Protein AF-0000000067283259 (afdb_homodimer)

Secondary structure (DSSP, 8-state):
---EEEE-HHHHHHTHHHHHHHHHHS--EEEE--TTS--EEEEEHHHHHHHHHHHHHHHSHHHHHHHHHHHHHHHHS------HHHHHHHH----------/---EEEE-HHHHHHTHHHHHHHHHHS--EEEE--TTS--EEEEEHHHHHHHHHHHHHHHSHHHHHHHHHHHHHHHHS------HHHHHHHHT---------

Sequence (202 aa):
MLSYKITSPTDARNDFFKLLDLVVENHQVYIINRRGGENVALIAESDLVSLVETVYLLRSPANAHRLLDAIEESKSGKIQPQTIAELQQELGIEQEEEKESMLSYKITSPTDARNDFFKLLDLVVENHQVYIINRRGGENVALIAESDLVSLVETVYLLRSPANAHRLLDAIEESKSGKIQPQTIAELQQELGIEQEEEKES

Foldseek 3Di:
DQAEAEDEPVVCVVCVVVVLCCCAVVVYKYWHDDPPDDIDIDGPPVVVVVVVVVCVQCVPVVRVVVVVVVVVVCVVPPNPVPDPVVVVVPCPVPPVDDDDD/DQAEAEDEPVVCVVCVVVVLCCCAVVVYKYWHDDPPDDIDIDGDPVVVVVVVVVCVQCVPVVRVVVVVVVVVVCVVPVNDVCPPVNVVVVVCPDPPPPPPD

Nearest PDB structures (foldseek):
  7bwf-assembly1_D  TM=8.668E-01  e=3.837E-05  Staphylococcus aureus
  6l8f-assembly1_A  TM=8.765E-01  e=5.388E-05  Staphylococcus aureus subsp. aureus NCTC 8325
  6l8e-assembly1_B  TM=9.379E-01  e=2.412E-03  Staphylococcus aureus subsp. aureus NCTC 8325
  2a6q-assembly3_D  TM=8.765E-01  e=1.074E-02  Escherichia coli
  3g5o-assembly1_D  TM=6.632E-01  e=1.718E-03  Mycobacterium tuberculosis H37Rv

Structure (mmCIF, N/CA/C/O backbone):
data_AF-0000000067283259-model_v1
#
loop_
_entity.id
_entity.type
_entity.pdbx_description
1 polymer Antitoxin
#
loop_
_atom_site.group_PDB
_atom_site.id
_atom_site.type_symbol
_atom_site.label_atom_id
_atom_site.label_alt_id
_atom_site.label_comp_id
_atom_site.label_asym_id
_atom_site.label_entity_id
_atom_site.label_seq_id
_atom_site.pdbx_PDB_ins_code
_atom_site.Cartn_x
_atom_site.Cartn_y
_atom_site.Cartn_z
_atom_site.occupancy
_atom_site.B_iso_or_equiv
_atom_site.auth_seq_id
_atom_site.auth_comp_id
_atom_site.auth_asym_id
_atom_site.auth_atom_id
_atom_site.pdbx_PDB_model_num
ATOM 1 N N . MET A 1 1 ? 0.245 1.439 14.547 1 52.94 1 MET A N 1
ATOM 2 C CA . MET A 1 1 ? 1.274 0.95 13.633 1 52.94 1 MET A CA 1
ATOM 3 C C . MET A 1 1 ? 0.732 -0.17 12.758 1 52.94 1 MET A C 1
ATOM 5 O O . MET A 1 1 ? -0.094 -0.97 13.195 1 52.94 1 MET A O 1
ATOM 9 N N . LEU A 1 2 ? 0.939 -0.12 11.422 1 65.19 2 LEU A N 1
ATOM 10 C CA . LEU A 1 2 ? 0.409 -1.142 10.523 1 65.19 2 LEU A CA 1
ATOM 11 C C . LEU A 1 2 ? 1.037 -2.5 10.812 1 65.19 2 LEU A C 1
ATOM 13 O O . LEU A 1 2 ? 2.264 -2.629 10.844 1 65.19 2 LEU A O 1
ATOM 17 N N . SER A 1 3 ? 0.193 -3.391 11.438 1 85.69 3 SER A N 1
ATOM 18 C CA . SER A 1 3 ? 0.684 -4.754 11.609 1 85.69 3 SER A CA 1
ATOM 19 C C . SER A 1 3 ? 0.875 -5.449 10.266 1 85.69 3 SER A C 1
ATOM 21 O O . SER A 1 3 ? 0.063 -5.285 9.352 1 85.69 3 SER A O 1
ATOM 23 N N . TYR A 1 4 ? 2.213 -6 10.133 1 94 4 TYR A N 1
ATOM 24 C CA . TYR A 1 4 ? 2.451 -6.742 8.898 1 94 4 TYR A CA 1
ATOM 25 C C . TYR A 1 4 ? 3.045 -8.117 9.195 1 94 4 TYR A C 1
ATOM 27 O O . TYR A 1 4 ? 3.555 -8.352 10.297 1 94 4 TYR A O 1
ATOM 35 N N . LYS A 1 5 ? 2.838 -9.086 8.234 1 96 5 LYS A N 1
ATOM 36 C CA . LYS A 1 5 ? 3.482 -10.391 8.234 1 96 5 LYS A CA 1
ATOM 37 C C . LYS A 1 5 ? 4.457 -10.523 7.066 1 96 5 LYS A C 1
ATOM 39 O O . LYS A 1 5 ? 4.328 -9.82 6.062 1 96 5 LYS A O 1
ATOM 44 N N . ILE A 1 6 ? 5.43 -11.484 7.277 1 97.12 6 ILE A N 1
ATOM 45 C CA . ILE A 1 6 ? 6.445 -11.664 6.246 1 97.12 6 ILE A CA 1
ATOM 46 C C . ILE A 1 6 ? 6.277 -13.031 5.59 1 97.12 6 ILE A C 1
ATOM 48 O O . ILE A 1 6 ? 6.004 -14.023 6.27 1 97.12 6 ILE A O 1
ATOM 52 N N . THR A 1 7 ? 6.363 -13.078 4.301 1 98.12 7 THR A N 1
ATOM 53 C CA . THR A 1 7 ? 6.348 -14.32 3.537 1 98.12 7 THR A CA 1
ATOM 54 C C . THR A 1 7 ? 7.395 -14.289 2.428 1 98.12 7 THR A C 1
ATOM 56 O O . THR A 1 7 ? 7.945 -13.227 2.121 1 98.12 7 THR A O 1
ATOM 59 N N . SER A 1 8 ? 7.766 -15.461 1.918 1 98.12 8 SER A N 1
ATOM 60 C CA . SER A 1 8 ? 8.672 -15.539 0.776 1 98.12 8 SER A CA 1
ATOM 61 C C . SER A 1 8 ? 7.906 -15.484 -0.542 1 98.12 8 SER A C 1
ATOM 63 O O . SER A 1 8 ? 6.707 -15.766 -0.582 1 98.12 8 SER A O 1
ATOM 65 N N . PRO A 1 9 ? 8.594 -15.086 -1.564 1 98.06 9 PRO A N 1
ATOM 66 C CA . PRO A 1 9 ? 7.922 -15.078 -2.867 1 98.06 9 PRO A CA 1
ATOM 67 C C . PRO A 1 9 ? 7.32 -16.438 -3.23 1 98.06 9 PRO A C 1
ATOM 69 O O . PRO A 1 9 ? 6.18 -16.516 -3.693 1 98.06 9 PRO A O 1
ATOM 72 N N . THR A 1 10 ? 8.047 -17.469 -2.977 1 98 10 THR A N 1
ATOM 73 C CA . THR A 1 10 ? 7.582 -18.812 -3.311 1 98 10 THR A CA 1
ATOM 74 C C . THR A 1 10 ? 6.344 -19.172 -2.496 1 98 10 THR A C 1
ATOM 76 O O . THR A 1 10 ? 5.352 -19.656 -3.047 1 98 10 THR A O 1
ATOM 79 N N . ASP A 1 11 ? 6.391 -18.969 -1.187 1 98.19 11 ASP A N 1
ATOM 80 C CA . ASP A 1 11 ? 5.25 -19.266 -0.328 1 98.19 11 ASP A CA 1
ATOM 81 C C . ASP A 1 11 ? 4.043 -18.406 -0.692 1 98.19 11 ASP A C 1
ATOM 83 O O . ASP A 1 11 ? 2.906 -18.891 -0.686 1 98.19 11 ASP A O 1
ATOM 87 N N . ALA A 1 12 ? 4.285 -17.156 -1 1 98.56 12 ALA A N 1
ATOM 88 C CA . ALA A 1 12 ? 3.207 -16.266 -1.403 1 98.56 12 ALA A CA 1
ATOM 89 C C . ALA A 1 12 ? 2.523 -16.766 -2.674 1 98.56 12 ALA A C 1
ATOM 91 O O . ALA A 1 12 ? 1.293 -16.75 -2.768 1 98.56 12 ALA A O 1
ATOM 92 N N . ARG A 1 13 ? 3.363 -17.141 -3.582 1 98.25 13 ARG A N 1
ATOM 93 C CA . ARG A 1 13 ? 2.809 -17.641 -4.832 1 98.25 13 ARG A CA 1
ATOM 94 C C . ARG A 1 13 ? 2.008 -18.922 -4.598 1 98.25 13 ARG A C 1
ATOM 96 O O . ARG A 1 13 ? 0.921 -19.094 -5.156 1 98.25 13 ARG A O 1
ATOM 103 N N . ASN A 1 14 ? 2.488 -19.797 -3.818 1 97.94 14 ASN A N 1
ATOM 104 C CA . ASN A 1 14 ? 1.847 -21.078 -3.568 1 97.94 14 ASN A CA 1
ATOM 105 C C . ASN A 1 14 ? 0.518 -20.906 -2.838 1 97.94 14 ASN A C 1
ATOM 107 O O . ASN A 1 14 ? -0.423 -21.672 -3.068 1 97.94 14 ASN A O 1
ATOM 111 N N . ASP A 1 15 ? 0.468 -19.922 -1.93 1 97.88 15 ASP A N 1
ATOM 112 C CA . ASP A 1 15 ? -0.721 -19.672 -1.118 1 97.88 15 ASP A CA 1
ATOM 113 C C . ASP A 1 15 ? -1.457 -18.422 -1.584 1 97.88 15 ASP A C 1
ATOM 115 O O . ASP A 1 15 ? -2.133 -17.766 -0.792 1 97.88 15 ASP A O 1
ATOM 119 N N . PHE A 1 16 ? -1.387 -18.172 -2.793 1 98.31 16 PHE A N 1
ATOM 120 C CA . PHE A 1 16 ? -1.707 -16.859 -3.326 1 98.31 16 PHE A CA 1
ATOM 121 C C . PHE A 1 16 ? -3.156 -16.5 -3.033 1 98.31 16 PHE A C 1
ATOM 123 O O . PHE A 1 16 ? -3.43 -15.461 -2.422 1 98.31 16 PHE A O 1
ATOM 130 N N . PHE A 1 17 ? -4.082 -17.297 -3.393 1 97.38 17 PHE A N 1
ATOM 131 C CA . PHE A 1 17 ? -5.496 -16.969 -3.232 1 97.38 17 PHE A CA 1
ATOM 132 C C . PHE A 1 17 ? -5.859 -16.859 -1.757 1 97.38 17 PHE A C 1
ATOM 134 O O . PHE A 1 17 ? -6.605 -15.953 -1.364 1 97.38 17 PHE A O 1
ATOM 141 N N . LYS A 1 18 ? -5.301 -17.766 -0.978 1 97.88 18 LYS A N 1
ATOM 142 C CA . LYS A 1 18 ? -5.504 -17.688 0.466 1 97.88 18 LYS A CA 1
ATOM 143 C C . LYS A 1 18 ? -4.934 -16.375 1.021 1 97.88 18 LYS A C 1
ATOM 145 O O . LYS A 1 18 ? -5.551 -15.742 1.878 1 97.88 18 LYS A O 1
ATOM 150 N N . LEU A 1 19 ? -3.799 -16.047 0.533 1 98.12 19 LEU A N 1
ATOM 151 C CA . LEU A 1 19 ? -3.133 -14.828 0.964 1 98.12 19 LEU A CA 1
ATOM 152 C C . LEU A 1 19 ? -3.984 -13.602 0.64 1 98.12 19 LEU A C 1
ATOM 154 O O . LEU A 1 19 ? -4.141 -12.711 1.479 1 98.12 19 LEU A O 1
ATOM 158 N N . LEU A 1 20 ? -4.559 -13.555 -0.564 1 98.31 20 LEU A N 1
ATOM 159 C CA . LEU A 1 20 ? -5.43 -12.445 -0.942 1 98.31 20 LEU A CA 1
ATOM 160 C C . LEU A 1 20 ? -6.613 -12.336 0.01 1 98.31 20 LEU A C 1
ATOM 162 O O . LEU A 1 20 ? -6.996 -11.234 0.412 1 98.31 20 LEU A O 1
ATOM 166 N N . ASP A 1 21 ? -7.156 -13.469 0.408 1 97.5 21 ASP A N 1
ATOM 167 C CA . ASP A 1 21 ? -8.281 -13.477 1.343 1 97.5 21 ASP A CA 1
ATOM 168 C C . ASP A 1 21 ? -7.871 -12.906 2.697 1 97.5 21 ASP A C 1
ATOM 170 O O . ASP A 1 21 ? -8.602 -12.102 3.283 1 97.5 21 ASP A O 1
ATOM 174 N N . LEU A 1 22 ? -6.738 -13.312 3.184 1 97.06 22 LEU A N 1
ATOM 175 C CA . LEU A 1 22 ? -6.262 -12.883 4.496 1 97.06 22 LEU A CA 1
ATOM 176 C C . LEU A 1 22 ? -6.004 -11.383 4.516 1 97.06 22 LEU A C 1
ATOM 178 O O . LEU A 1 22 ? -6.289 -10.711 5.512 1 97.06 22 LEU A O 1
ATOM 182 N N . VAL A 1 23 ? -5.504 -10.867 3.43 1 97.62 23 VAL A N 1
ATOM 183 C CA . VAL A 1 23 ? -5.188 -9.445 3.314 1 97.62 23 VAL A CA 1
ATOM 184 C C . VAL A 1 23 ? -6.465 -8.617 3.441 1 97.62 23 VAL A C 1
ATOM 186 O O . VAL A 1 23 ? -6.484 -7.594 4.129 1 97.62 23 VAL A O 1
ATOM 189 N N . VAL A 1 24 ? -7.523 -9.055 2.818 1 96.19 24 VAL A N 1
ATOM 190 C CA . VAL A 1 24 ? -8.75 -8.266 2.764 1 96.19 24 VAL A CA 1
ATOM 191 C C . VAL A 1 24 ? -9.594 -8.539 4.004 1 96.19 24 VAL A C 1
ATOM 193 O O . VAL A 1 24 ? -10.164 -7.617 4.594 1 96.19 24 VAL A O 1
ATOM 196 N N . GLU A 1 25 ? -9.672 -9.75 4.453 1 94.94 25 GLU A N 1
ATOM 197 C CA . GLU A 1 25 ? -10.539 -10.125 5.566 1 94.94 25 GLU A CA 1
ATOM 198 C C . GLU A 1 25 ? -10.008 -9.586 6.891 1 94.94 25 GLU A C 1
ATOM 200 O O . GLU A 1 25 ? -10.781 -9.086 7.719 1 94.94 25 GLU A O 1
ATOM 205 N N . ASN A 1 26 ? -8.719 -9.664 7.004 1 93.62 26 ASN A N 1
ATOM 206 C CA . ASN A 1 26 ? -8.133 -9.25 8.273 1 93.62 26 ASN A CA 1
ATOM 207 C C . ASN A 1 26 ? -7.418 -7.906 8.141 1 93.62 26 ASN A C 1
ATOM 209 O O . ASN A 1 26 ? -6.863 -7.395 9.117 1 93.62 26 ASN A O 1
ATOM 213 N N . HIS A 1 27 ? -7.465 -7.422 6.945 1 94.62 27 HIS A N 1
ATOM 214 C CA . HIS A 1 27 ? -6.707 -6.207 6.664 1 94.62 27 HIS A CA 1
ATOM 215 C C . HIS A 1 27 ? -5.258 -6.348 7.129 1 94.62 27 HIS A C 1
ATOM 217 O O . HIS A 1 27 ? -4.723 -5.441 7.773 1 94.62 27 HIS A O 1
ATOM 223 N N . GLN A 1 28 ? -4.793 -7.504 6.852 1 95.25 28 GLN A N 1
ATOM 224 C CA . GLN A 1 28 ? -3.428 -7.844 7.238 1 95.25 28 GLN A CA 1
ATOM 225 C C . GLN A 1 28 ? -2.453 -7.602 6.094 1 95.25 28 GLN A C 1
ATOM 227 O O . GLN A 1 28 ? -2.566 -8.219 5.031 1 95.25 28 GLN A O 1
ATOM 232 N N . VAL A 1 29 ? -1.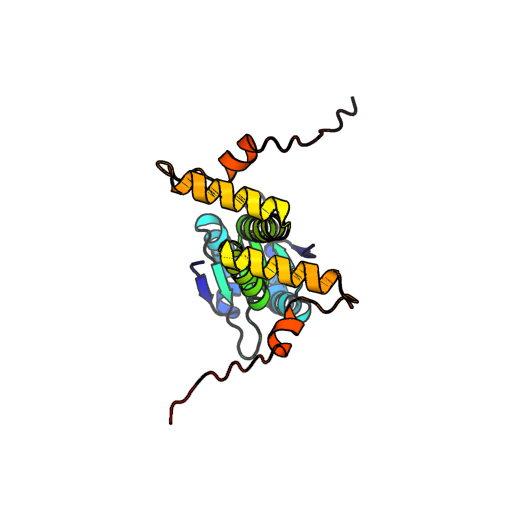487 -6.793 6.371 1 96.81 29 VAL A N 1
ATOM 233 C CA . VAL A 1 29 ? -0.462 -6.523 5.371 1 96.81 29 VAL A CA 1
ATOM 234 C C . VAL A 1 29 ? 0.562 -7.656 5.359 1 96.81 29 VAL A C 1
ATOM 236 O O . VAL A 1 29 ? 0.979 -8.133 6.418 1 96.81 29 VAL A O 1
ATOM 239 N N . TYR A 1 30 ? 0.913 -8.102 4.148 1 98 30 TYR A N 1
ATOM 240 C CA . TYR A 1 30 ? 2.002 -9.055 3.996 1 98 30 TYR A CA 1
ATOM 241 C C . TYR A 1 30 ? 3.162 -8.445 3.219 1 98 30 TYR A C 1
ATOM 243 O O . TYR A 1 30 ? 2.959 -7.828 2.17 1 98 30 TYR A O 1
ATOM 251 N N . ILE A 1 31 ? 4.336 -8.648 3.766 1 97.81 31 ILE A N 1
ATOM 252 C CA . ILE A 1 31 ? 5.562 -8.258 3.076 1 97.81 31 ILE A CA 1
ATOM 253 C C . ILE A 1 31 ? 6.207 -9.492 2.445 1 97.81 31 ILE A C 1
ATOM 255 O O . ILE A 1 31 ? 6.496 -10.469 3.135 1 97.81 31 ILE A O 1
ATOM 259 N N . ILE A 1 32 ? 6.301 -9.422 1.175 1 98.62 32 ILE A N 1
ATOM 260 C CA . ILE A 1 32 ? 7.02 -10.461 0.447 1 98.62 32 ILE A CA 1
ATOM 261 C C . ILE A 1 32 ? 8.516 -10.141 0.437 1 98.62 32 ILE A C 1
ATOM 263 O O . ILE A 1 32 ? 8.953 -9.211 -0.239 1 98.62 32 ILE A O 1
ATOM 267 N N . ASN A 1 33 ? 9.203 -10.93 1.153 1 97.5 33 ASN A N 1
ATOM 268 C CA . ASN A 1 33 ? 10.641 -10.727 1.334 1 97.5 33 ASN A CA 1
ATOM 269 C C . ASN A 1 33 ? 11.438 -11.336 0.187 1 97.5 33 ASN A C 1
ATOM 271 O O . ASN A 1 33 ? 11.461 -12.562 0.02 1 97.5 33 ASN A O 1
ATOM 275 N N . ARG A 1 34 ? 12.047 -10.516 -0.57 1 96.19 34 ARG A N 1
ATOM 276 C CA . ARG A 1 34 ? 12.812 -10.961 -1.729 1 96.19 34 ARG A CA 1
ATOM 277 C C . ARG A 1 34 ? 14.312 -10.961 -1.428 1 96.19 34 ARG A C 1
ATOM 279 O O . ARG A 1 34 ? 14.836 -10 -0.868 1 96.19 34 ARG A O 1
ATOM 286 N N . ARG A 1 35 ? 14.859 -12.008 -1.705 1 89.94 35 ARG A N 1
ATOM 287 C CA . ARG A 1 35 ? 16.297 -12.102 -1.48 1 89.94 35 ARG A CA 1
ATOM 288 C C . ARG A 1 35 ? 17.062 -11.203 -2.453 1 89.94 35 ARG A C 1
ATOM 290 O O . ARG A 1 35 ? 16.891 -11.32 -3.67 1 89.94 35 ARG A O 1
ATOM 297 N N . GLY A 1 36 ? 17.797 -10.281 -1.967 1 87.62 36 GLY A N 1
ATOM 298 C CA . GLY A 1 36 ? 18.656 -9.453 -2.793 1 87.62 36 GLY A CA 1
ATOM 299 C C . GLY A 1 36 ? 17.922 -8.297 -3.445 1 87.62 36 GLY A C 1
ATOM 300 O O . GLY A 1 36 ? 18.453 -7.645 -4.348 1 87.62 36 GLY A O 1
ATOM 301 N N . GLY A 1 37 ? 16.703 -8.203 -3.201 1 88.62 37 GLY A N 1
ATOM 302 C CA . GLY A 1 37 ? 15.969 -7.125 -3.842 1 88.62 37 GLY A CA 1
ATOM 303 C C . GLY A 1 37 ? 15.008 -6.418 -2.904 1 88.62 37 GLY A C 1
ATOM 304 O O . GLY A 1 37 ? 14.906 -6.773 -1.728 1 88.62 37 GLY A O 1
ATOM 305 N N . GLU A 1 38 ? 14.438 -5.391 -3.412 1 94.06 38 GLU A N 1
ATOM 306 C CA . GLU A 1 38 ? 13.422 -4.66 -2.662 1 94.06 38 GLU A CA 1
ATOM 307 C C . GLU A 1 38 ? 12.164 -5.512 -2.465 1 94.06 38 GLU A C 1
ATOM 309 O O . GLU A 1 38 ? 11.766 -6.254 -3.363 1 94.06 38 GLU A O 1
ATOM 314 N N . ASN A 1 39 ? 11.555 -5.395 -1.363 1 97.62 39 ASN A N 1
ATOM 315 C CA . ASN A 1 39 ? 10.359 -6.152 -1.008 1 97.62 39 ASN A CA 1
ATOM 316 C C . ASN A 1 39 ? 9.109 -5.547 -1.629 1 97.62 39 ASN A C 1
ATOM 318 O O . ASN A 1 39 ? 9.109 -4.383 -2.037 1 97.62 39 ASN A O 1
ATOM 322 N N . VAL A 1 40 ? 8.109 -6.391 -1.687 1 98.38 40 VAL A N 1
ATOM 323 C CA . VAL A 1 40 ? 6.789 -5.98 -2.156 1 98.38 40 VAL A CA 1
ATOM 324 C C . VAL A 1 40 ? 5.758 -6.184 -1.047 1 98.38 40 VAL A C 1
ATOM 326 O O . VAL A 1 40 ? 5.871 -7.117 -0.252 1 98.38 40 VAL A O 1
ATOM 329 N N . ALA A 1 41 ? 4.812 -5.324 -1.006 1 98.56 41 ALA A N 1
ATOM 330 C CA . ALA A 1 41 ? 3.758 -5.438 -0.003 1 98.56 41 ALA A CA 1
ATOM 331 C C . ALA A 1 41 ? 2.414 -5.754 -0.653 1 98.56 41 ALA A C 1
ATOM 333 O O . ALA A 1 41 ? 2.078 -5.199 -1.701 1 98.56 41 ALA A O 1
ATOM 334 N N . LEU A 1 42 ? 1.694 -6.629 -0.013 1 98.62 42 LEU A N 1
ATOM 335 C CA . LEU A 1 42 ? 0.273 -6.84 -0.263 1 98.62 42 LEU A CA 1
ATOM 336 C C . LEU A 1 42 ? -0.577 -6.094 0.759 1 98.62 42 LEU A C 1
ATOM 338 O O . LEU A 1 42 ? -0.397 -6.266 1.967 1 98.62 42 LEU A O 1
ATOM 342 N N . ILE A 1 43 ? -1.496 -5.285 0.236 1 97.62 43 ILE A N 1
ATOM 343 C CA . ILE A 1 43 ? -2.352 -4.484 1.104 1 97.62 43 ILE A CA 1
ATOM 344 C C . ILE A 1 43 ? -3.744 -4.367 0.492 1 97.62 43 ILE A C 1
ATOM 346 O O . ILE A 1 43 ? -3.891 -4.34 -0.732 1 97.62 43 ILE A O 1
ATOM 350 N N . ALA A 1 44 ? -4.742 -4.398 1.357 1 97.19 44 ALA A N 1
ATOM 351 C CA . ALA A 1 44 ? -6.086 -4.172 0.826 1 97.19 44 ALA A CA 1
ATOM 352 C C . ALA A 1 44 ? -6.156 -2.852 0.064 1 97.19 44 ALA A C 1
ATOM 354 O O . ALA A 1 44 ? -5.605 -1.842 0.507 1 97.19 44 ALA A O 1
ATOM 355 N N . GLU A 1 45 ? -6.844 -2.885 -1.027 1 95.38 45 GLU A N 1
ATOM 356 C CA . GLU A 1 45 ? -6.949 -1.656 -1.808 1 95.38 45 GLU A CA 1
ATOM 357 C C . GLU A 1 45 ? -7.547 -0.524 -0.977 1 95.38 45 GLU A C 1
ATOM 359 O O . GLU A 1 45 ? -7.074 0.613 -1.0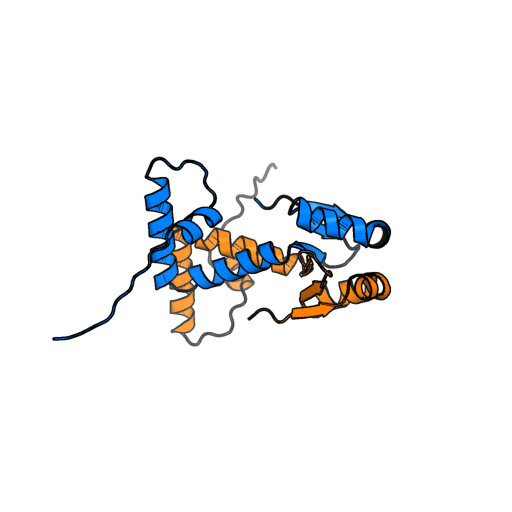38 1 95.38 45 GLU A O 1
ATOM 364 N N . SER A 1 46 ? -8.539 -0.807 -0.258 1 92.31 46 SER A N 1
ATOM 365 C CA . SER A 1 46 ? -9.203 0.202 0.558 1 92.31 46 SER A CA 1
ATOM 366 C C . SER A 1 46 ? -8.234 0.846 1.544 1 92.31 46 SER A C 1
ATOM 368 O O . SER A 1 46 ? -8.289 2.055 1.776 1 92.31 46 SER A O 1
ATOM 370 N N . ASP A 1 47 ? -7.332 0.067 2.096 1 92.31 47 ASP A N 1
ATOM 371 C CA . ASP A 1 47 ? -6.344 0.597 3.031 1 92.31 47 ASP A CA 1
ATOM 372 C C . ASP A 1 47 ? -5.348 1.51 2.318 1 92.31 47 ASP A C 1
ATOM 374 O O . ASP A 1 47 ? -4.988 2.57 2.836 1 92.31 47 ASP A O 1
ATOM 378 N N . LEU A 1 48 ? -4.945 1.12 1.209 1 92.06 48 LEU A N 1
ATOM 379 C CA . LEU A 1 48 ? -4.016 1.934 0.433 1 92.06 48 LEU A CA 1
ATOM 380 C C . LEU A 1 48 ? -4.652 3.264 0.042 1 92.06 48 LEU A C 1
ATOM 382 O O . LEU A 1 48 ? -4.035 4.32 0.2 1 92.06 48 LEU A O 1
ATOM 386 N N . VAL A 1 49 ? -5.859 3.221 -0.379 1 89.88 49 VAL A N 1
ATOM 387 C CA . VAL A 1 49 ? -6.609 4.41 -0.771 1 89.88 49 VAL A CA 1
ATOM 388 C C . VAL A 1 49 ? -6.758 5.344 0.427 1 89.88 49 VAL A C 1
ATOM 390 O O . VAL A 1 49 ? -6.586 6.559 0.302 1 89.88 49 VAL A O 1
ATOM 393 N N . SER A 1 50 ? -7.078 4.715 1.505 1 88.12 50 SER A N 1
ATOM 394 C CA . SER A 1 50 ? -7.227 5.496 2.729 1 88.12 50 SER A CA 1
ATOM 395 C C . SER A 1 50 ? -5.93 6.219 3.084 1 88.12 50 SER A C 1
ATOM 397 O O . SER A 1 50 ? -5.953 7.391 3.473 1 88.12 50 SER A O 1
ATOM 399 N N . LEU A 1 51 ? -4.805 5.559 2.947 1 87.75 51 LEU A N 1
ATOM 400 C CA . LEU A 1 51 ? -3.504 6.164 3.217 1 87.75 51 LEU A CA 1
ATOM 401 C C . LEU A 1 51 ? -3.234 7.32 2.262 1 87.75 51 LEU A C 1
ATOM 403 O O . LEU A 1 51 ? -2.84 8.406 2.691 1 87.75 51 LEU A O 1
ATOM 407 N N . VAL A 1 52 ? -3.484 7.129 1.033 1 87.81 52 VAL A N 1
ATOM 408 C CA . VAL A 1 52 ? -3.244 8.133 0.002 1 87.81 52 VAL A CA 1
ATOM 409 C C . VAL A 1 52 ? -4.152 9.344 0.234 1 87.81 52 VAL A C 1
ATOM 411 O O . VAL A 1 52 ? -3.701 10.484 0.172 1 87.81 52 VAL A O 1
ATOM 414 N N . GLU A 1 53 ? -5.371 9.125 0.533 1 83.62 53 GLU A N 1
ATOM 415 C CA . GLU A 1 53 ? -6.328 10.188 0.82 1 83.62 53 GLU A CA 1
ATOM 416 C C . GLU A 1 53 ? -5.887 11.023 2.02 1 83.62 53 GLU A C 1
ATOM 418 O O . GLU A 1 53 ? -6.012 12.25 2.012 1 83.62 53 GLU A O 1
ATOM 423 N N . THR A 1 54 ? -5.461 10.281 2.979 1 83.25 54 THR A N 1
ATOM 424 C CA . THR A 1 54 ? -4.984 10.969 4.172 1 83.25 54 THR A CA 1
ATOM 425 C C . THR A 1 54 ? -3.807 11.883 3.832 1 83.25 54 THR A C 1
ATOM 427 O O . THR A 1 54 ? -3.762 13.031 4.266 1 83.25 54 THR A O 1
ATOM 430 N N . VAL A 1 55 ? -2.855 11.445 3.115 1 82.69 55 VAL A N 1
ATOM 431 C CA . VAL A 1 55 ? -1.702 12.234 2.693 1 82.69 55 VAL A CA 1
ATOM 432 C C . VAL A 1 55 ? -2.172 13.461 1.921 1 82.69 55 VAL A C 1
ATOM 434 O O . VAL A 1 55 ? -1.713 14.578 2.178 1 82.69 55 VAL A O 1
ATOM 437 N N . TYR A 1 56 ? -3.088 13.297 1.049 1 78.62 56 TYR A N 1
ATOM 438 C CA . TYR A 1 56 ? -3.607 14.398 0.242 1 78.62 56 TYR A CA 1
ATOM 439 C C . TYR A 1 56 ? -4.316 15.43 1.113 1 78.62 56 TYR A C 1
ATOM 441 O O . TYR A 1 56 ? -4.125 16.641 0.938 1 78.62 56 TYR A O 1
ATOM 449 N N . LEU A 1 57 ? -5.148 14.898 1.974 1 72.75 57 LEU A N 1
ATOM 450 C CA . LEU A 1 57 ? -5.902 15.766 2.869 1 72.75 57 LEU A CA 1
ATOM 451 C C . LEU A 1 57 ? -4.965 16.578 3.758 1 72.75 57 LEU A C 1
ATOM 453 O O . LEU A 1 57 ? -5.199 17.766 3.988 1 72.75 57 LEU A O 1
ATOM 457 N N . LEU A 1 58 ? -3.912 16.031 4.188 1 72.25 58 LEU A N 1
ATOM 458 C CA . LEU A 1 58 ? -3 16.641 5.145 1 72.25 58 LEU A CA 1
ATOM 459 C C . LEU A 1 58 ? -1.995 17.547 4.434 1 72.25 58 LEU A C 1
ATOM 461 O O . LEU A 1 58 ? -1.416 18.438 5.051 1 72.25 58 LEU A O 1
ATOM 465 N N . ARG A 1 59 ? -1.626 17.188 3.229 1 68.88 59 ARG A N 1
ATOM 466 C CA . ARG A 1 59 ? -0.697 18 2.459 1 68.88 59 ARG A CA 1
ATOM 467 C C . ARG A 1 59 ? -1.314 19.359 2.125 1 68.88 59 ARG A C 1
ATOM 469 O O . ARG A 1 59 ? -0.596 20.328 1.872 1 68.88 59 ARG A O 1
ATOM 476 N N . SER A 1 60 ? -2.623 19.438 2.059 1 61.62 60 SER A N 1
ATOM 477 C CA . SER A 1 60 ? -3.197 20.781 1.925 1 61.62 60 SER A CA 1
ATOM 478 C C . SER A 1 60 ? -3.26 21.484 3.271 1 61.62 60 SER A C 1
ATOM 480 O O . SER A 1 60 ? -3.789 20.953 4.242 1 61.62 60 SER A O 1
ATOM 482 N N . PRO A 1 61 ? -2.293 22.516 3.436 1 54.91 61 PRO A N 1
ATOM 483 C CA . PRO A 1 61 ? -2.199 23.219 4.719 1 54.91 61 PRO A CA 1
ATOM 484 C C . PRO A 1 61 ? -3.566 23.5 5.336 1 54.91 61 PRO A C 1
ATOM 486 O O . PRO A 1 61 ? -3.754 23.328 6.543 1 54.91 61 PRO A O 1
ATOM 489 N N . ALA A 1 62 ? -4.371 24.094 4.543 1 54.03 62 ALA A N 1
ATOM 490 C CA . ALA A 1 62 ? -5.664 24.516 5.074 1 54.03 62 ALA A CA 1
ATOM 491 C C . ALA A 1 62 ? -6.461 23.312 5.578 1 54.03 62 ALA A C 1
ATOM 493 O O . ALA A 1 62 ? -7.062 23.375 6.656 1 54.03 62 ALA A O 1
ATOM 494 N N . ASN A 1 63 ? -6.281 22.25 4.887 1 54.09 63 ASN A N 1
ATOM 495 C CA . ASN A 1 63 ? -7.094 21.094 5.219 1 54.09 63 ASN A CA 1
ATOM 496 C C . ASN A 1 63 ? -6.469 20.281 6.352 1 54.09 63 ASN A C 1
ATOM 498 O O . ASN A 1 63 ? -7.18 19.703 7.172 1 54.09 63 ASN A O 1
ATOM 502 N N . ALA A 1 64 ? -5.227 20.312 6.332 1 54.66 64 ALA A N 1
ATOM 503 C CA . ALA A 1 64 ? -4.531 19.625 7.414 1 54.66 64 ALA A CA 1
ATOM 504 C C . ALA A 1 64 ? -4.852 20.25 8.766 1 54.66 64 ALA A C 1
ATOM 506 O O . ALA A 1 64 ? -5.102 19.547 9.742 1 54.66 64 ALA A O 1
ATOM 507 N N . HIS A 1 65 ? -4.781 21.516 8.727 1 53.44 65 HIS A N 1
ATOM 508 C CA . HIS A 1 65 ? -5.09 22.25 9.953 1 53.44 65 HIS A CA 1
ATOM 509 C C . HIS A 1 65 ? -6.496 21.922 10.445 1 53.44 65 HIS A C 1
ATOM 511 O O . HIS A 1 65 ? -6.699 21.672 11.641 1 53.44 65 HIS A O 1
ATOM 517 N N . ARG A 1 66 ? -7.352 21.984 9.484 1 52 66 ARG A N 1
ATOM 518 C CA . ARG A 1 66 ? -8.742 21.75 9.875 1 52 66 ARG A CA 1
ATOM 519 C C . ARG A 1 66 ? -8.922 20.344 10.406 1 52 66 ARG A C 1
ATOM 521 O O . ARG A 1 66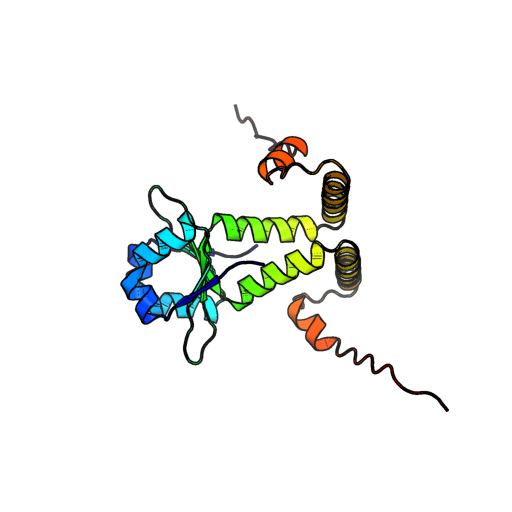 ? -9.656 20.125 11.375 1 52 66 ARG A O 1
ATOM 528 N N . LEU A 1 67 ? -8.258 19.422 9.891 1 49.22 67 LEU A N 1
ATOM 529 C CA . LEU A 1 67 ? -8.344 18.031 10.305 1 49.22 67 LEU A CA 1
ATOM 530 C C . LEU A 1 67 ? -7.688 17.828 11.664 1 49.22 67 LEU A C 1
ATOM 532 O O . LEU A 1 67 ? -8.227 17.125 12.523 1 49.22 67 LEU A O 1
ATOM 536 N N . LEU A 1 68 ? -6.539 18.375 11.727 1 49.56 68 LEU A N 1
ATOM 537 C CA . LEU A 1 68 ? -5.844 18.281 13.008 1 49.56 68 LEU A CA 1
ATOM 538 C C . LEU A 1 68 ? -6.68 18.906 14.125 1 49.56 68 LEU A C 1
ATOM 540 O O . LEU A 1 68 ? -6.73 18.375 15.234 1 49.56 68 LEU A O 1
ATOM 544 N N . ASP A 1 69 ? -7.145 20.047 13.766 1 49.72 69 ASP A N 1
ATOM 545 C CA . ASP A 1 69 ? -8.016 20.703 14.734 1 49.72 69 ASP A CA 1
ATOM 546 C C . ASP A 1 69 ? -9.195 19.812 15.109 1 49.72 69 ASP A C 1
ATOM 548 O O . ASP A 1 69 ? -9.562 19.734 16.281 1 49.72 69 ASP A O 1
ATOM 552 N N . ALA A 1 70 ? -9.758 19.109 14.109 1 47.78 70 ALA A N 1
ATOM 553 C CA . ALA A 1 70 ? -10.898 18.234 14.344 1 47.78 70 ALA A CA 1
ATOM 554 C C . ALA A 1 70 ? -10.492 17.016 15.164 1 47.78 70 ALA A C 1
ATOM 556 O O . ALA A 1 70 ? -11.227 16.578 16.062 1 47.78 70 ALA A O 1
ATOM 557 N N . ILE A 1 71 ? -9.398 16.547 14.883 1 44.19 71 ILE A N 1
ATOM 558 C CA . ILE A 1 71 ? -8.883 15.391 15.609 1 44.19 71 ILE A CA 1
ATOM 559 C C . ILE A 1 71 ? -8.555 15.781 17.047 1 44.19 71 ILE A C 1
ATOM 561 O O . ILE A 1 71 ? -8.883 15.055 17.984 1 44.19 71 ILE A O 1
ATOM 565 N N . GLU A 1 72 ? -7.793 16.781 17.234 1 45.16 72 GLU A N 1
ATOM 566 C CA . GLU A 1 72 ? -7.457 17.281 18.562 1 45.16 72 GLU A CA 1
ATOM 567 C C . GLU A 1 72 ? -8.711 17.578 19.375 1 45.16 72 GLU A C 1
ATOM 569 O O . GLU A 1 72 ? -8.766 17.281 20.562 1 45.16 72 GLU A O 1
ATOM 574 N N . GLU A 1 73 ? -9.648 18.297 18.812 1 47.25 73 GLU A N 1
ATOM 575 C CA . GLU A 1 73 ? -10.914 18.578 19.484 1 47.25 73 GLU A CA 1
ATOM 576 C C . GLU A 1 73 ? -11.641 17.281 19.844 1 47.25 73 GLU A C 1
ATOM 578 O O . GLU A 1 73 ? -12.25 17.172 20.906 1 47.25 73 GLU A O 1
ATOM 583 N N . SER A 1 74 ? -11.633 16.391 18.906 1 42.91 74 SER A N 1
ATOM 584 C CA . SER A 1 74 ? -12.281 15.102 19.156 1 42.91 74 SER A CA 1
ATOM 585 C C . SER A 1 74 ? -11.578 14.336 20.266 1 42.91 74 SER A C 1
ATOM 587 O O . SER A 1 74 ? -12.234 13.656 21.062 1 42.91 74 SER A O 1
ATOM 589 N N . LYS A 1 75 ? -10.367 14.398 20.219 1 37.34 75 LYS A N 1
ATOM 590 C CA . LYS A 1 75 ? -9.602 13.758 21.281 1 37.34 75 LYS A CA 1
ATOM 591 C C . LYS A 1 75 ? -9.828 14.461 22.609 1 37.34 75 LYS A C 1
ATOM 593 O O . LYS A 1 75 ? -9.781 13.828 23.672 1 37.34 75 LYS A O 1
ATOM 598 N N . SER A 1 76 ? -9.688 15.758 22.594 1 42.28 76 SER A N 1
ATOM 599 C CA . SER A 1 76 ? -9.938 16.469 23.828 1 42.28 76 SER A CA 1
ATOM 600 C C . SER A 1 76 ? -11.328 16.172 24.391 1 42.28 76 SER A C 1
ATOM 602 O O . SER A 1 76 ? -11.594 16.391 25.562 1 42.28 76 SER A O 1
ATOM 604 N N . GLY A 1 77 ? -12.375 15.961 23.531 1 39.25 77 GLY A N 1
ATOM 605 C CA . GLY A 1 77 ? -13.609 15.414 24.062 1 39.25 77 GLY A CA 1
ATOM 606 C C . GLY A 1 77 ? -13.492 13.953 24.453 1 39.25 77 GLY A C 1
ATOM 607 O O . GLY A 1 77 ? -12.516 13.289 24.109 1 39.25 77 GLY A O 1
ATOM 608 N N . LYS A 1 78 ? -14.531 13.227 25.094 1 35.84 78 LYS A N 1
ATOM 609 C CA . LYS A 1 78 ? -14.555 11.859 25.609 1 35.84 78 LYS A CA 1
ATOM 610 C C . LYS A 1 78 ? -14.195 10.867 24.5 1 35.84 78 LYS A C 1
ATOM 612 O O . LYS A 1 78 ? -15 10.594 23.609 1 35.84 78 LYS A O 1
ATOM 617 N N . ILE A 1 79 ? -13.062 10.82 23.922 1 35.47 79 ILE A N 1
ATOM 618 C CA . ILE A 1 79 ? -12.492 10.078 22.797 1 35.47 79 ILE A CA 1
ATOM 619 C C . ILE A 1 79 ? -12.789 8.594 22.953 1 35.47 79 ILE A C 1
ATOM 621 O O . ILE A 1 79 ? -12.258 7.938 23.859 1 35.47 79 ILE A O 1
ATOM 625 N N . GLN A 1 80 ? -14.055 8.203 22.953 1 32.12 80 GLN A N 1
ATOM 626 C CA . GLN A 1 80 ? -14.094 6.754 22.781 1 32.12 80 GLN A CA 1
ATOM 627 C C . GLN A 1 80 ? -13.328 6.332 21.516 1 32.12 80 GLN A C 1
ATOM 629 O O . GLN A 1 80 ? -13.328 7.051 20.516 1 32.12 80 GLN A O 1
ATOM 634 N N . PRO A 1 81 ? -12.375 5.438 21.531 1 29.22 81 PRO A N 1
ATOM 635 C CA . PRO A 1 81 ? -11.469 4.996 20.469 1 29.22 81 PRO A CA 1
ATOM 636 C C . PRO A 1 81 ? -12.18 4.84 19.125 1 29.22 81 PRO A C 1
ATOM 638 O O . PRO A 1 81 ? -12.367 3.719 18.641 1 29.22 81 PRO A O 1
ATOM 641 N N . GLN A 1 82 ? -13.352 5.598 18.703 1 31.14 82 GLN A N 1
ATOM 642 C CA . GLN A 1 82 ? -13.93 5.316 17.391 1 31.14 82 GLN A CA 1
ATOM 643 C C . GLN A 1 82 ? -12.969 5.699 16.266 1 31.14 82 GLN A C 1
ATOM 645 O O . GLN A 1 82 ? -12.258 6.699 16.375 1 31.14 82 GLN A O 1
ATOM 650 N N . THR A 1 83 ? -12.422 4.926 15.555 1 32.12 83 THR A N 1
ATOM 651 C CA . THR A 1 83 ? -11.461 5.184 14.484 1 32.12 83 THR A CA 1
ATOM 652 C C . THR A 1 83 ? -11.961 6.289 13.562 1 32.12 83 THR A C 1
ATOM 654 O O . THR A 1 83 ? -13.164 6.535 13.477 1 32.12 83 THR A O 1
ATOM 657 N N . ILE A 1 84 ? -11.273 7.277 13.008 1 31.44 84 ILE A N 1
ATOM 658 C CA . ILE A 1 84 ? -11.43 8.383 12.07 1 31.44 84 ILE A CA 1
ATOM 659 C C . ILE A 1 84 ? -12.406 7.988 10.969 1 31.44 84 ILE A C 1
ATOM 661 O O . ILE A 1 84 ? -13.078 8.844 10.383 1 31.44 84 ILE A O 1
ATOM 665 N N . ALA A 1 85 ? -12.602 6.758 10.641 1 32.84 85 ALA A N 1
ATOM 666 C CA . ALA A 1 85 ? -13.438 6.191 9.586 1 32.84 85 ALA A CA 1
ATOM 667 C C . ALA A 1 85 ? -14.922 6.391 9.898 1 32.84 85 ALA A C 1
ATOM 669 O O . ALA A 1 85 ? -15.703 6.77 9.016 1 32.84 85 ALA A O 1
ATOM 670 N N . GLU A 1 86 ? -15.234 6.168 11.078 1 39.5 86 GLU A N 1
ATOM 671 C CA . GLU A 1 86 ? -16.641 6.129 11.477 1 39.5 86 GLU A CA 1
ATOM 672 C C . GLU A 1 86 ? -17.219 7.535 11.594 1 39.5 86 GLU A C 1
ATOM 674 O O . GLU A 1 86 ? -18.391 7.766 11.266 1 39.5 86 GLU A O 1
ATOM 679 N N . LEU A 1 87 ? -16.344 8.539 11.805 1 34.47 87 LEU A N 1
ATOM 680 C CA . LEU A 1 87 ? -16.781 9.898 12.117 1 34.47 87 LEU A CA 1
ATOM 681 C C . LEU A 1 87 ? -17.312 10.594 10.867 1 34.47 87 LEU A C 1
ATOM 683 O O . LEU A 1 87 ? -18.344 11.273 10.93 1 34.47 87 LEU A O 1
ATOM 687 N N . GLN A 1 88 ? -16.703 10.469 9.758 1 35.16 88 GLN A N 1
ATOM 688 C CA . GLN A 1 88 ? -17.172 11.188 8.578 1 35.16 88 GLN A CA 1
ATOM 689 C C . GLN A 1 88 ? -18.484 10.602 8.062 1 35.16 88 GLN A C 1
ATOM 691 O O . GLN A 1 88 ? -19.375 11.344 7.645 1 35.16 88 GLN A O 1
ATOM 696 N N . GLN A 1 89 ? -18.719 9.367 7.996 1 39.16 89 GLN A N 1
ATOM 697 C CA . GLN A 1 89 ? -20.031 8.844 7.629 1 39.16 89 GLN A CA 1
ATOM 698 C C . GLN A 1 89 ? -21.141 9.445 8.5 1 39.16 89 GLN A C 1
ATOM 700 O O . GLN A 1 89 ? -22.234 9.727 8.023 1 39.16 89 GLN A O 1
ATOM 705 N N . GLU A 1 90 ? -20.625 9.812 9.656 1 34.69 90 GLU A N 1
ATOM 706 C CA . GLU A 1 90 ? -21.594 10.211 10.68 1 34.69 90 GLU A CA 1
ATOM 707 C C . GLU A 1 90 ? -21.891 11.703 10.594 1 34.69 90 GLU A C 1
ATOM 709 O O . GLU A 1 90 ? -22.984 12.141 10.977 1 34.69 90 GLU A O 1
ATOM 714 N N . LEU A 1 91 ? -20.844 12.367 10.039 1 34.22 91 LEU A N 1
ATOM 715 C CA . LEU A 1 91 ? -21.172 13.781 10.102 1 34.22 91 LEU A CA 1
ATOM 716 C C . LEU A 1 91 ? -22.141 14.172 8.984 1 34.22 91 LEU A C 1
ATOM 718 O O . LEU A 1 91 ? -22.672 15.281 8.977 1 34.22 91 LEU A O 1
ATOM 722 N N . GLY A 1 92 ? -22.922 13.359 8.391 1 36.47 92 GLY A N 1
ATOM 723 C CA . GLY A 1 92 ? -24.062 13.742 7.594 1 36.47 92 GLY A CA 1
ATOM 724 C C . GLY A 1 92 ? -24.25 15.242 7.469 1 36.47 92 GLY A C 1
ATOM 725 O O . GLY A 1 92 ? -25.375 15.742 7.418 1 36.47 92 GLY A O 1
ATOM 726 N N . ILE A 1 93 ? -23.203 15.922 7.625 1 32.72 93 ILE A N 1
ATOM 727 C CA . ILE A 1 93 ? -23.547 17.344 7.633 1 32.72 93 ILE A CA 1
ATOM 728 C C . ILE A 1 93 ? -24.062 17.75 6.254 1 32.72 93 ILE A C 1
ATOM 730 O O . ILE A 1 93 ? -23.328 17.656 5.266 1 32.72 93 ILE A O 1
ATOM 734 N N . GLU A 1 94 ? -25.266 17.359 5.926 1 32.09 94 GLU A N 1
ATOM 735 C CA . GLU A 1 94 ? -26.156 17.969 4.949 1 32.09 94 GLU A CA 1
ATOM 736 C C . GLU A 1 94 ? -26.094 19.484 5.027 1 32.09 94 GLU A C 1
ATOM 738 O O . GLU A 1 94 ? -26.438 20.078 6.059 1 32.09 94 GLU A O 1
ATOM 743 N N . GLN A 1 95 ? -25.016 20.062 4.652 1 32.91 95 GLN A N 1
ATOM 744 C CA . GLN A 1 95 ? -25.141 21.5 4.543 1 32.91 95 GLN A CA 1
ATOM 745 C C . GLN A 1 95 ? -26.109 21.891 3.436 1 32.91 95 GLN A C 1
ATOM 747 O O . GLN A 1 95 ? -25.812 21.766 2.25 1 32.91 95 GLN A O 1
ATOM 752 N N . GLU A 1 96 ? -27.359 21.422 3.229 1 30.69 96 GLU A N 1
ATOM 753 C CA . GLU A 1 96 ? -28.188 22.031 2.199 1 30.69 96 GLU A CA 1
ATOM 754 C C . GLU A 1 96 ? -28.234 23.547 2.35 1 30.69 96 GLU A C 1
ATOM 756 O O . GLU A 1 96 ? -28.719 24.062 3.357 1 30.69 96 GLU A O 1
ATOM 761 N N . GLU A 1 97 ? -27.453 24.25 1.761 1 31.19 97 GLU A N 1
ATOM 762 C CA . GLU A 1 97 ? -27.359 25.672 1.401 1 31.19 97 GLU A CA 1
ATOM 763 C C . GLU A 1 97 ? -28.703 26.234 0.978 1 31.19 97 GLU A C 1
ATOM 765 O O . GLU A 1 97 ? -28.922 27.438 0.997 1 31.19 97 GLU A O 1
ATOM 770 N N . GLU A 1 98 ? -29.562 25.969 -0.131 1 30.59 98 GLU A N 1
ATOM 771 C CA . GLU A 1 98 ? -29.844 26.938 -1.182 1 30.59 98 GLU A CA 1
ATOM 772 C C . 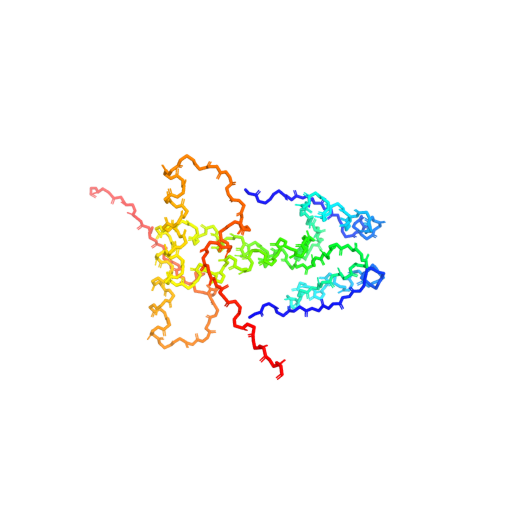GLU A 1 98 ? -30.688 28.109 -0.651 1 30.59 98 GLU A C 1
ATOM 774 O O . GLU A 1 98 ? -30.344 29.266 -0.859 1 30.59 98 GLU A O 1
ATOM 779 N N . LYS A 1 99 ? -32.125 28.469 -1.22 1 34.19 99 LYS A N 1
ATOM 780 C CA . LYS A 1 99 ? -32.688 29.484 -2.092 1 34.19 99 LYS A CA 1
ATOM 781 C C . LYS A 1 99 ? -33.156 30.703 -1.292 1 34.19 99 LYS A C 1
ATOM 783 O O . LYS A 1 99 ? -33.375 30.609 -0.083 1 34.19 99 LYS A O 1
ATOM 788 N N . GLU A 1 100 ? -33.781 32.25 -2.129 1 33.53 100 GLU A N 1
ATOM 789 C CA . GLU A 1 100 ? -34.062 33.656 -2.35 1 33.53 100 GLU A CA 1
ATOM 790 C C . GLU A 1 100 ? -35.156 34.156 -1.394 1 33.53 100 GLU A C 1
ATOM 792 O O . GLU A 1 100 ? -34.906 35.094 -0.617 1 33.53 100 GLU A O 1
ATOM 797 N N . SER A 1 101 ? -36.594 34.75 -2.252 1 28.02 101 SER A N 1
ATOM 798 C CA . SER A 1 101 ? -37.75 35.562 -1.979 1 28.02 101 SER A CA 1
ATOM 799 C C . SER A 1 101 ? -38.594 34.969 -0.856 1 28.02 101 SER A C 1
ATOM 801 O O . SER A 1 101 ? -38.719 33.75 -0.738 1 28.02 101 SER A O 1
ATOM 803 N N . MET B 1 1 ? -0.729 11.727 -8.672 1 52.62 1 MET B N 1
ATOM 804 C CA . MET B 1 1 ? -1.657 10.625 -8.461 1 52.62 1 MET B CA 1
ATOM 805 C C . MET B 1 1 ? -0.957 9.281 -8.648 1 52.62 1 MET B C 1
ATOM 807 O O . MET B 1 1 ? -0.064 9.156 -9.492 1 52.62 1 MET B O 1
ATOM 811 N N . LEU B 1 2 ? -1.12 8.305 -7.734 1 64.69 2 LEU B N 1
ATOM 812 C CA . LEU B 1 2 ? -0.444 7.02 -7.848 1 64.69 2 LEU B CA 1
ATOM 813 C C . LEU B 1 2 ? -0.937 6.254 -9.07 1 64.69 2 LEU B C 1
ATOM 815 O O . LEU B 1 2 ? -2.143 6.055 -9.242 1 64.69 2 LEU B O 1
ATOM 819 N N . SER B 1 3 ? -0.039 6.203 -10.117 1 85.62 3 SER B N 1
ATOM 820 C CA . SER B 1 3 ? -0.389 5.375 -11.266 1 85.62 3 SER B CA 1
ATOM 821 C C . SER B 1 3 ? -0.457 3.9 -10.883 1 85.62 3 SER B C 1
ATOM 823 O O . SER B 1 3 ? 0.374 3.412 -10.117 1 85.62 3 SER B O 1
ATOM 825 N N . TYR B 1 4 ? -1.739 3.293 -11.25 1 93.5 4 TYR B N 1
ATOM 826 C CA . TYR B 1 4 ? -1.853 1.862 -10.984 1 93.5 4 TYR B CA 1
ATOM 827 C C . TYR B 1 4 ? -2.328 1.114 -12.227 1 93.5 4 TYR B C 1
ATOM 829 O O . TYR B 1 4 ? -2.857 1.721 -13.156 1 93.5 4 TYR B O 1
ATOM 837 N N . LYS B 1 5 ? -1.976 -0.232 -12.305 1 95.69 5 LYS B N 1
ATOM 838 C CA . LYS B 1 5 ? -2.496 -1.166 -13.297 1 95.69 5 LYS B CA 1
ATOM 839 C C . LYS B 1 5 ? -3.404 -2.209 -12.648 1 95.69 5 LYS B C 1
ATOM 841 O O . LYS B 1 5 ? -3.299 -2.473 -11.445 1 95.69 5 LYS B O 1
ATOM 846 N N . ILE B 1 6 ? -4.289 -2.775 -13.539 1 96.81 6 ILE B N 1
ATOM 847 C CA . ILE B 1 6 ? -5.238 -3.752 -13.023 1 96.81 6 ILE B CA 1
ATOM 848 C C . ILE B 1 6 ? -4.918 -5.133 -13.586 1 96.81 6 ILE B C 1
ATOM 850 O O . ILE B 1 6 ? -4.578 -5.266 -14.766 1 96.81 6 ILE B O 1
ATOM 854 N N . THR B 1 7 ? -4.953 -6.137 -12.758 1 98.06 7 THR B N 1
ATOM 855 C CA . THR B 1 7 ? -4.793 -7.527 -13.164 1 98.06 7 THR B CA 1
ATOM 856 C C . THR B 1 7 ? -5.793 -8.422 -12.438 1 98.06 7 THR B C 1
ATOM 858 O O . THR B 1 7 ? -6.414 -8 -11.461 1 98.06 7 THR B O 1
ATOM 861 N N . SER B 1 8 ? -6.031 -9.609 -12.992 1 98.06 8 SER B N 1
ATOM 862 C CA . SER B 1 8 ? -6.879 -10.586 -12.328 1 98.06 8 SER B CA 1
ATOM 863 C C . SER B 1 8 ? -6.066 -11.453 -11.367 1 98.06 8 SER B C 1
ATOM 865 O O . SER B 1 8 ? -4.848 -11.562 -11.5 1 98.06 8 SER B O 1
ATOM 867 N N . PRO B 1 9 ? -6.746 -12.016 -10.422 1 98.06 9 PRO B N 1
ATOM 868 C CA . PRO B 1 9 ? -6.027 -12.914 -9.508 1 98.06 9 PRO B CA 1
ATOM 869 C C . PRO B 1 9 ? -5.289 -14.031 -10.242 1 98.06 9 PRO B C 1
ATOM 871 O O . PRO B 1 9 ? -4.125 -14.312 -9.938 1 98.06 9 PRO B O 1
ATOM 874 N N . THR B 1 10 ? -5.918 -14.594 -11.211 1 98 10 THR B N 1
ATOM 875 C CA . THR B 1 10 ? -5.32 -15.695 -11.961 1 98 10 THR B CA 1
ATOM 876 C C . THR B 1 10 ? -4.09 -15.227 -12.727 1 98 10 THR B C 1
ATOM 878 O O . THR B 1 10 ? -3.035 -15.859 -12.672 1 98 10 THR B O 1
ATOM 881 N N . ASP B 1 11 ? -4.203 -14.117 -13.445 1 98.19 11 ASP B N 1
ATOM 882 C CA . ASP B 1 11 ? -3.074 -13.578 -14.195 1 98.19 11 ASP B CA 1
ATOM 883 C C . ASP B 1 11 ? -1.938 -13.164 -13.266 1 98.19 11 ASP B C 1
ATOM 885 O O . ASP B 1 11 ? -0.764 -13.375 -13.578 1 98.19 11 ASP B O 1
ATOM 889 N N . ALA B 1 12 ? -2.291 -12.586 -12.141 1 98.56 12 ALA B N 1
ATOM 890 C CA . ALA B 1 12 ? -1.287 -12.18 -11.164 1 98.56 12 ALA B CA 1
ATOM 891 C C . ALA B 1 12 ? -0.509 -13.391 -10.648 1 98.56 12 ALA B C 1
ATOM 893 O O . ALA B 1 12 ? 0.717 -13.344 -10.531 1 98.56 12 ALA B O 1
ATOM 894 N N . ARG B 1 13 ? -1.277 -14.383 -10.367 1 98.19 13 ARG B N 1
ATOM 895 C CA . ARG B 1 13 ? -0.627 -15.594 -9.875 1 98.19 13 ARG B CA 1
ATOM 896 C C . ARG B 1 13 ? 0.28 -16.188 -10.945 1 98.19 13 ARG B C 1
ATOM 898 O O . ARG B 1 13 ? 1.398 -16.625 -10.648 1 98.19 13 ARG B O 1
ATOM 905 N N . ASN B 1 14 ? -0.143 -16.234 -12.141 1 97.94 14 ASN B N 1
ATOM 906 C CA . ASN B 1 14 ? 0.607 -16.859 -13.227 1 97.94 14 ASN B CA 1
ATOM 907 C C . ASN B 1 14 ? 1.883 -16.078 -13.539 1 97.94 14 ASN B C 1
ATOM 909 O O . ASN B 1 14 ? 2.9 -16.672 -13.906 1 97.94 14 ASN B O 1
ATOM 913 N N . ASP B 1 15 ? 1.803 -14.742 -13.414 1 97.88 15 ASP B N 1
ATOM 914 C CA . ASP B 1 15 ? 2.928 -13.875 -13.727 1 97.88 15 ASP B CA 1
ATOM 915 C C . ASP B 1 15 ? 3.564 -13.312 -12.453 1 97.88 15 ASP B C 1
ATOM 917 O O . ASP B 1 15 ? 4.141 -12.227 -12.469 1 97.88 15 ASP B O 1
ATOM 921 N N . PHE B 1 16 ? 3.518 -14.055 -11.469 1 98.31 16 PHE B N 1
ATOM 922 C CA . PHE B 1 16 ? 3.738 -13.539 -10.117 1 98.31 16 PHE B CA 1
ATOM 923 C C . PHE B 1 16 ? 5.137 -12.945 -9.984 1 98.31 16 PHE B C 1
ATOM 925 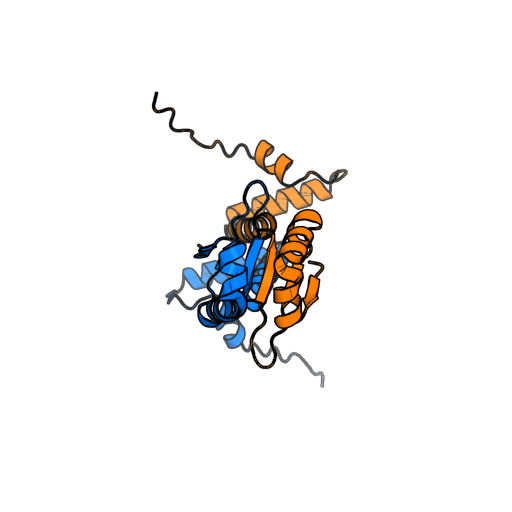O O . PHE B 1 16 ? 5.289 -11.781 -9.617 1 98.31 16 PHE B O 1
ATOM 932 N N . PHE B 1 17 ? 6.148 -13.664 -10.297 1 97.31 17 PHE B N 1
ATOM 933 C CA . PHE B 1 17 ? 7.516 -13.195 -10.109 1 97.31 17 PHE B CA 1
ATOM 934 C C . PHE B 1 17 ? 7.809 -11.992 -10.992 1 97.31 17 PHE B C 1
ATOM 936 O O . PHE B 1 17 ? 8.453 -11.039 -10.562 1 97.31 17 PHE B O 1
ATOM 943 N N . LYS B 1 18 ? 7.309 -12.078 -12.211 1 97.88 18 LYS B N 1
ATOM 944 C CA . LYS B 1 18 ? 7.441 -10.93 -13.109 1 97.88 18 LYS B CA 1
ATOM 945 C C . LYS B 1 18 ? 6.73 -9.703 -12.539 1 97.88 18 LYS B C 1
ATOM 947 O O . LYS B 1 18 ? 7.25 -8.594 -12.617 1 97.88 18 LYS B O 1
ATOM 952 N N . LEU B 1 19 ? 5.59 -9.961 -12.023 1 98.06 19 LEU B N 1
ATOM 953 C CA . LEU B 1 19 ? 4.797 -8.891 -11.43 1 98.06 19 LEU B CA 1
ATOM 954 C C . LEU B 1 19 ? 5.543 -8.234 -10.273 1 98.06 19 LEU B C 1
ATOM 956 O O . LEU B 1 19 ? 5.578 -7.004 -10.172 1 98.06 19 LEU B O 1
ATOM 960 N N . LEU B 1 20 ? 6.152 -9.031 -9.398 1 98.31 20 LEU B N 1
ATOM 961 C CA . LEU B 1 20 ? 6.926 -8.492 -8.281 1 98.31 20 LEU B CA 1
ATOM 962 C C . LEU B 1 20 ? 8.062 -7.605 -8.797 1 98.31 20 LEU B C 1
ATOM 964 O O . LEU B 1 20 ? 8.32 -6.539 -8.234 1 98.31 20 LEU B O 1
ATOM 968 N N . ASP B 1 21 ? 8.695 -8.023 -9.883 1 97.44 21 ASP B N 1
ATOM 969 C CA . ASP B 1 21 ? 9.773 -7.234 -10.469 1 97.44 21 ASP B CA 1
ATOM 970 C C . ASP B 1 21 ? 9.258 -5.887 -10.969 1 97.44 21 ASP B C 1
ATOM 972 O O . ASP B 1 21 ? 9.891 -4.852 -10.734 1 97.44 21 ASP B O 1
ATOM 976 N N . LEU B 1 22 ? 8.148 -5.891 -11.641 1 97 22 LEU B N 1
ATOM 977 C CA . LEU B 1 22 ? 7.582 -4.676 -12.219 1 97 22 LEU B CA 1
ATOM 978 C C . LEU B 1 22 ? 7.184 -3.688 -11.133 1 97 22 LEU B C 1
ATOM 980 O O . LEU B 1 22 ? 7.363 -2.479 -11.289 1 97 22 LEU B O 1
ATOM 984 N N . VAL B 1 23 ? 6.676 -4.203 -10.039 1 97.5 23 VAL B N 1
ATOM 985 C CA . VAL B 1 23 ? 6.234 -3.371 -8.922 1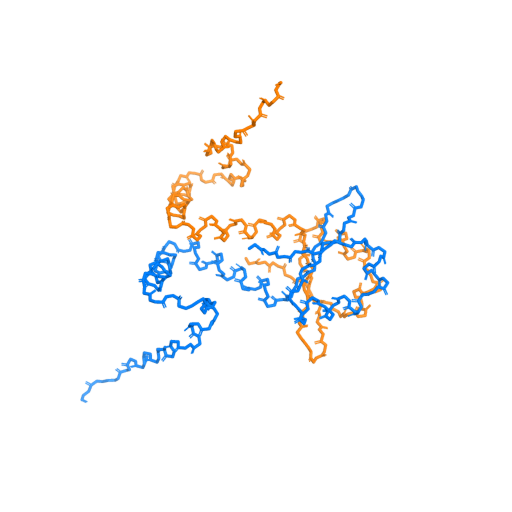 97.5 23 VAL B CA 1
ATOM 986 C C . VAL B 1 23 ? 7.422 -2.607 -8.344 1 97.5 23 VAL B C 1
ATOM 988 O O . VAL B 1 23 ? 7.316 -1.416 -8.047 1 97.5 23 VAL B O 1
ATOM 991 N N . VAL B 1 24 ? 8.547 -3.262 -8.203 1 96.06 24 VAL B N 1
ATOM 992 C CA . VAL B 1 24 ? 9.695 -2.662 -7.531 1 96.06 24 VAL B CA 1
ATOM 993 C C . VAL B 1 24 ? 10.508 -1.845 -8.531 1 96.06 24 VAL B C 1
ATOM 995 O O . VAL B 1 24 ? 10.961 -0.74 -8.227 1 96.06 24 VAL B O 1
ATOM 998 N N . GLU B 1 25 ? 10.68 -2.316 -9.742 1 94.75 25 GLU B N 1
ATOM 999 C CA . GLU B 1 25 ? 11.531 -1.663 -10.734 1 94.75 25 GLU B CA 1
ATOM 1000 C C . GLU B 1 25 ? 10.898 -0.369 -11.234 1 94.75 25 GLU B C 1
ATOM 1002 O O . GLU B 1 25 ? 11.586 0.642 -11.398 1 94.75 25 GLU B O 1
ATOM 1007 N N . ASN B 1 26 ? 9.625 -0.448 -11.43 1 93.25 26 ASN B N 1
ATOM 1008 C CA . ASN B 1 26 ? 8.953 0.716 -11.992 1 93.25 26 ASN B CA 1
ATOM 1009 C C . ASN B 1 26 ? 8.125 1.447 -10.938 1 93.25 26 ASN B C 1
ATOM 1011 O O . ASN B 1 26 ? 7.477 2.453 -11.234 1 93.25 26 ASN B O 1
ATOM 1015 N N . HIS B 1 27 ? 8.172 0.896 -9.773 1 94.25 27 HIS B N 1
ATOM 1016 C CA . HIS B 1 27 ? 7.324 1.428 -8.719 1 94.25 27 HIS B CA 1
ATOM 1017 C C . HIS B 1 27 ? 5.879 1.556 -9.188 1 94.25 27 HIS B C 1
ATOM 1019 O O . HIS B 1 27 ? 5.238 2.588 -8.969 1 94.25 27 HIS B O 1
ATOM 1025 N N . GLN B 1 28 ? 5.512 0.526 -9.875 1 94.81 28 GLN B N 1
ATOM 1026 C CA . GLN B 1 28 ? 4.172 0.463 -10.438 1 94.81 28 GLN B CA 1
ATOM 1027 C C . GLN B 1 28 ? 3.225 -0.317 -9.531 1 94.81 28 GLN B C 1
ATOM 1029 O O . GLN B 1 28 ? 3.438 -1.504 -9.273 1 94.81 28 GLN B O 1
ATOM 1034 N N . VAL B 1 29 ? 2.18 0.345 -9.156 1 96.38 29 VAL B N 1
ATOM 1035 C CA . VAL B 1 29 ? 1.18 -0.315 -8.328 1 96.38 29 VAL B CA 1
ATOM 1036 C C . VAL B 1 29 ? 0.267 -1.175 -9.195 1 96.38 29 VAL B C 1
ATOM 1038 O O . VAL B 1 29 ? -0.15 -0.75 -10.281 1 96.38 29 VAL B O 1
ATOM 1041 N N . TYR B 1 30 ? 0.017 -2.412 -8.734 1 97.88 30 TYR B N 1
ATOM 1042 C CA . TYR B 1 30 ? -0.971 -3.264 -9.391 1 97.88 30 TYR B CA 1
ATOM 1043 C C . TYR B 1 30 ? -2.148 -3.541 -8.461 1 97.88 30 TYR B C 1
ATOM 1045 O O . TYR B 1 30 ? -1.96 -3.889 -7.297 1 97.88 30 TYR B O 1
ATOM 1053 N N . ILE B 1 31 ? -3.328 -3.391 -9.039 1 97.56 31 ILE B N 1
ATOM 1054 C CA . ILE B 1 31 ? -4.555 -3.756 -8.336 1 97.56 31 ILE B CA 1
ATOM 1055 C C . ILE B 1 31 ? -5.059 -5.102 -8.852 1 97.56 31 ILE B C 1
ATOM 1057 O O . ILE B 1 31 ? -5.281 -5.27 -10.055 1 97.56 31 ILE B O 1
ATOM 1061 N N . ILE B 1 32 ? -5.105 -6 -7.949 1 98.56 32 ILE B N 1
ATOM 1062 C CA . ILE B 1 32 ? -5.699 -7.297 -8.258 1 98.56 32 ILE B CA 1
ATOM 1063 C C . ILE B 1 32 ? -7.215 -7.227 -8.078 1 98.56 32 ILE B C 1
ATOM 1065 O O . ILE B 1 32 ? -7.707 -7.141 -6.953 1 98.56 32 ILE B O 1
ATOM 1069 N N . ASN B 1 33 ? -7.863 -7.293 -9.18 1 97.25 33 ASN B N 1
ATOM 1070 C CA . ASN B 1 33 ? -9.312 -7.156 -9.211 1 97.25 33 ASN B CA 1
ATOM 1071 C C . ASN B 1 33 ? -10.008 -8.492 -8.93 1 97.25 33 ASN B C 1
ATOM 1073 O O . ASN B 1 33 ? -9.906 -9.422 -9.727 1 97.25 33 ASN B O 1
ATOM 1077 N N . ARG B 1 34 ? -10.664 -8.562 -7.828 1 96.19 34 ARG B N 1
ATOM 1078 C CA . ARG B 1 34 ? -11.336 -9.789 -7.414 1 96.19 34 ARG B CA 1
ATOM 1079 C C . ARG B 1 34 ? -12.836 -9.703 -7.672 1 96.19 34 ARG B C 1
ATOM 1081 O O . ARG B 1 34 ? -13.477 -8.695 -7.352 1 96.19 34 ARG B O 1
ATOM 1088 N N . ARG B 1 35 ? -13.281 -10.648 -8.297 1 89.94 35 ARG B N 1
ATOM 1089 C CA . ARG B 1 35 ? -14.711 -10.672 -8.57 1 89.94 35 ARG B CA 1
ATOM 1090 C C . ARG B 1 35 ? -15.508 -10.859 -7.285 1 89.94 35 ARG B C 1
ATOM 1092 O O . ARG B 1 35 ? -15.297 -11.828 -6.551 1 89.94 35 ARG B O 1
ATOM 1099 N N . GLY B 1 36 ? -16.344 -9.945 -6.961 1 87.69 36 GLY B N 1
ATOM 1100 C CA . GLY B 1 36 ? -17.25 -10.086 -5.828 1 87.69 36 GLY B CA 1
ATOM 1101 C C . GLY B 1 36 ? -16.594 -9.727 -4.504 1 87.69 36 GLY B C 1
ATOM 1102 O O . GLY B 1 36 ? -17.156 -9.992 -3.439 1 87.69 36 GLY B O 1
ATOM 1103 N N . GLY B 1 37 ? -15.398 -9.406 -4.547 1 88.75 37 GLY B N 1
ATOM 1104 C CA . GLY B 1 37 ? -14.742 -9.094 -3.285 1 88.75 37 GLY B CA 1
ATOM 1105 C C . GLY B 1 37 ? -13.891 -7.844 -3.348 1 88.75 37 GLY B C 1
ATOM 1106 O O . GLY B 1 37 ? -13.805 -7.191 -4.391 1 88.75 37 GLY B O 1
ATOM 1107 N N . GLU B 1 38 ? -13.391 -7.477 -2.229 1 94.25 38 GLU B N 1
ATOM 1108 C CA . GLU B 1 38 ? -12.477 -6.344 -2.148 1 94.25 38 GLU B CA 1
ATOM 1109 C C . GLU B 1 38 ? -11.156 -6.648 -2.857 1 94.25 38 GLU B C 1
ATOM 1111 O O . GLU B 1 38 ? -10.656 -7.77 -2.791 1 94.25 38 GLU B O 1
ATOM 1116 N N . ASN B 1 39 ? -10.602 -5.695 -3.486 1 97.5 39 ASN B N 1
ATOM 1117 C CA . ASN B 1 39 ? -9.359 -5.828 -4.238 1 97.5 39 ASN B CA 1
ATOM 1118 C C . ASN B 1 39 ? -8.141 -5.766 -3.32 1 97.5 39 ASN B C 1
ATOM 1120 O O . ASN B 1 39 ? -8.234 -5.297 -2.186 1 97.5 39 ASN B O 1
ATOM 1124 N N . VAL B 1 40 ? -7.07 -6.281 -3.854 1 98.38 40 VAL B N 1
ATOM 1125 C CA . VAL B 1 40 ? -5.773 -6.234 -3.182 1 98.38 40 VAL B CA 1
ATOM 1126 C C . VAL B 1 40 ? -4.777 -5.449 -4.031 1 98.38 40 VAL B C 1
ATOM 1128 O O . VAL B 1 40 ? -4.836 -5.492 -5.266 1 98.38 40 VAL B O 1
ATOM 1131 N N . ALA B 1 41 ? -3.912 -4.762 -3.389 1 98.56 41 ALA B N 1
ATOM 1132 C CA . ALA B 1 41 ? -2.893 -3.994 -4.102 1 98.56 41 ALA B CA 1
ATOM 1133 C C . ALA B 1 41 ? -1.501 -4.562 -3.844 1 98.56 41 ALA B C 1
ATOM 1135 O O . ALA B 1 41 ? -1.18 -4.945 -2.717 1 98.56 41 ALA B O 1
ATOM 1136 N N . LEU B 1 42 ? -0.728 -4.586 -4.895 1 98.62 42 LEU B N 1
ATOM 1137 C CA . LEU B 1 42 ? 0.716 -4.785 -4.828 1 98.62 42 LEU B CA 1
ATOM 1138 C C . LEU B 1 42 ? 1.454 -3.455 -4.926 1 98.62 42 LEU B C 1
ATOM 1140 O O . LEU B 1 42 ? 1.244 -2.693 -5.871 1 98.62 42 LEU B O 1
ATOM 1144 N N . ILE B 1 43 ? 2.318 -3.232 -3.928 1 97.44 43 ILE B N 1
ATOM 1145 C CA . ILE B 1 43 ? 3.059 -1.977 -3.883 1 97.44 43 ILE B CA 1
ATOM 1146 C C . ILE B 1 43 ? 4.461 -2.225 -3.326 1 97.44 43 ILE B C 1
ATOM 1148 O O . ILE B 1 43 ? 4.652 -3.098 -2.477 1 97.44 43 ILE B O 1
ATOM 1152 N N . ALA B 1 44 ? 5.418 -1.501 -3.896 1 97 44 ALA B N 1
ATOM 1153 C CA . ALA B 1 44 ? 6.754 -1.618 -3.318 1 97 44 ALA B CA 1
ATOM 1154 C C . ALA B 1 44 ? 6.738 -1.295 -1.827 1 97 44 ALA B C 1
ATOM 1156 O O . ALA B 1 44 ? 6.078 -0.345 -1.399 1 97 44 ALA B O 1
ATOM 1157 N N . GLU B 1 45 ? 7.457 -2.062 -1.089 1 95.44 45 GLU B N 1
ATOM 1158 C CA . GLU B 1 45 ? 7.48 -1.811 0.349 1 95.44 45 GLU B CA 1
ATOM 1159 C C . GLU B 1 45 ? 7.934 -0.385 0.652 1 95.44 45 GLU B C 1
ATOM 1161 O O . GLU B 1 45 ? 7.363 0.283 1.516 1 95.44 45 GLU B O 1
ATOM 1166 N N . SER B 1 46 ? 8.922 0.039 -0.001 1 91.94 46 SER B N 1
ATOM 1167 C CA . SER B 1 46 ? 9.461 1.376 0.226 1 91.94 46 SER B CA 1
ATOM 1168 C C . SER B 1 46 ? 8.398 2.445 0.001 1 91.94 46 SER B C 1
ATOM 1170 O O . SER B 1 46 ? 8.328 3.426 0.744 1 91.94 46 SER B O 1
ATOM 1172 N N . ASP B 1 47 ? 7.547 2.264 -0.987 1 91.88 47 ASP B N 1
ATOM 1173 C CA . ASP B 1 47 ? 6.477 3.219 -1.263 1 91.88 47 ASP B CA 1
ATOM 1174 C C . ASP B 1 47 ? 5.43 3.207 -0.15 1 91.88 47 ASP B C 1
ATOM 1176 O O . ASP B 1 47 ? 4.957 4.262 0.276 1 91.88 47 ASP B O 1
ATOM 1180 N N . LEU B 1 48 ? 5.105 2.078 0.305 1 92 48 LEU B N 1
ATOM 1181 C CA . LEU B 1 48 ? 4.141 1.96 1.392 1 92 48 LEU B CA 1
ATOM 1182 C C . LEU B 1 48 ? 4.668 2.617 2.662 1 92 48 LEU B C 1
ATOM 1184 O O . LEU B 1 48 ? 3.953 3.383 3.312 1 92 48 LEU B O 1
ATOM 1188 N N . VAL B 1 49 ? 5.891 2.381 2.953 1 89.56 49 VAL B N 1
ATOM 1189 C CA . VAL B 1 49 ? 6.543 2.953 4.125 1 89.56 49 VAL B CA 1
ATOM 1190 C C . VAL B 1 49 ? 6.555 4.477 4.02 1 89.56 49 VAL B C 1
ATOM 1192 O O . VAL B 1 49 ? 6.273 5.176 4.992 1 89.56 49 VAL B O 1
ATOM 1195 N N . SER B 1 50 ? 6.887 4.887 2.842 1 87.69 50 SER B N 1
ATOM 1196 C CA . SER B 1 50 ? 6.906 6.324 2.604 1 87.69 50 SER B CA 1
ATOM 1197 C C . SER B 1 50 ? 5.535 6.949 2.848 1 87.69 50 SER B C 1
ATOM 1199 O O . SER B 1 50 ? 5.434 8.016 3.453 1 87.69 50 SER B O 1
ATOM 1201 N N . LEU B 1 51 ? 4.484 6.312 2.4 1 87.5 51 LEU B N 1
ATOM 1202 C CA . LEU B 1 51 ? 3.123 6.793 2.613 1 87.5 51 LEU B CA 1
ATOM 1203 C C . LEU B 1 51 ? 2.785 6.828 4.102 1 87.5 51 LEU B C 1
ATOM 1205 O O . LEU B 1 51 ? 2.271 7.832 4.602 1 87.5 51 LEU B O 1
ATOM 1209 N N . VAL B 1 52 ? 3.105 5.809 4.797 1 87.69 52 VAL B N 1
ATOM 1210 C CA . VAL B 1 52 ? 2.814 5.691 6.219 1 87.69 52 VAL B CA 1
ATOM 1211 C C . VAL B 1 52 ? 3.596 6.75 6.996 1 87.69 52 VAL B C 1
ATOM 1213 O O . VAL B 1 52 ? 3.041 7.426 7.867 1 87.69 52 VAL B O 1
ATOM 1216 N N . GLU B 1 53 ? 4.82 6.934 6.688 1 83.38 53 GLU B N 1
ATOM 1217 C CA . GLU B 1 53 ? 5.66 7.941 7.324 1 83.38 53 GLU B CA 1
ATOM 1218 C C . GLU B 1 53 ? 5.094 9.344 7.117 1 83.38 53 GLU B C 1
ATOM 1220 O O . GLU B 1 53 ? 5.102 10.164 8.031 1 83.38 53 GLU B O 1
ATOM 1225 N N . THR B 1 54 ? 4.707 9.523 5.898 1 82.75 54 THR B N 1
ATOM 1226 C CA . THR B 1 54 ? 4.117 10.82 5.59 1 82.75 54 THR B CA 1
ATOM 1227 C C . THR B 1 54 ? 2.873 11.062 6.438 1 82.75 54 THR B C 1
ATOM 1229 O O . THR B 1 54 ? 2.705 12.148 7.004 1 82.75 54 THR B O 1
ATOM 1232 N N . VAL B 1 55 ? 2.008 10.164 6.574 1 82.75 55 VAL B N 1
ATOM 1233 C CA . VAL B 1 55 ? 0.802 10.266 7.391 1 82.75 55 VAL B CA 1
ATOM 1234 C C . VAL B 1 55 ? 1.184 10.555 8.844 1 82.75 55 VAL B C 1
ATOM 1236 O O . VAL B 1 55 ? 0.607 11.438 9.477 1 82.75 55 VAL B O 1
ATOM 1239 N N . TYR B 1 56 ? 2.131 9.875 9.336 1 78.56 56 TYR B N 1
ATOM 1240 C CA . TYR B 1 56 ? 2.582 10.055 10.711 1 78.56 56 TYR B CA 1
ATOM 1241 C C . TYR B 1 56 ? 3.143 11.453 10.922 1 78.56 56 TYR B C 1
ATOM 1243 O O . TYR B 1 56 ? 2.84 12.109 11.93 1 78.56 56 TYR B O 1
ATOM 1251 N N . LEU B 1 57 ? 4.004 11.82 10 1 72.62 57 LEU B N 1
ATOM 1252 C CA . LEU B 1 57 ? 4.629 13.141 10.086 1 72.62 57 LEU B CA 1
ATOM 1253 C C . LEU B 1 57 ? 3.576 14.242 10.047 1 72.62 57 LEU B C 1
ATOM 1255 O O . LEU B 1 57 ? 3.678 15.227 10.789 1 72.62 57 LEU B O 1
ATOM 1259 N N . LEU B 1 58 ? 2.574 14.102 9.297 1 72.12 58 LEU B N 1
ATOM 1260 C CA . LEU 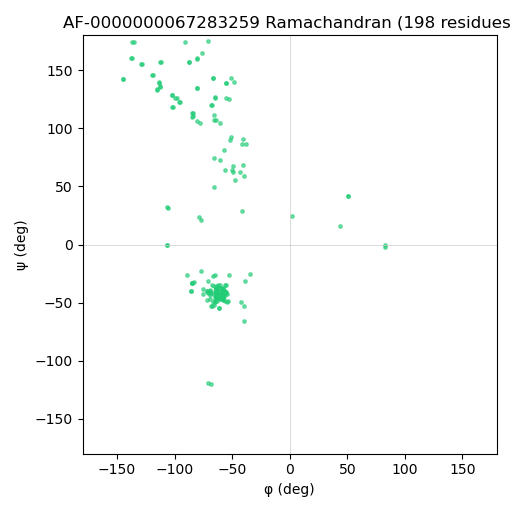B 1 58 ? 1.561 15.125 9.07 1 72.12 58 LEU B CA 1
ATOM 1261 C C . LEU B 1 58 ? 0.513 15.102 10.18 1 72.12 58 LEU B C 1
ATOM 1263 O O . LEU B 1 58 ? -0.171 16.109 10.414 1 72.12 58 LEU B O 1
ATOM 1267 N N . ARG B 1 59 ? 0.26 13.93 10.703 1 69.31 59 ARG B N 1
ATOM 1268 C CA . ARG B 1 59 ? -0.697 13.828 11.805 1 69.31 59 ARG B CA 1
ATOM 1269 C C . ARG B 1 59 ? -0.174 14.523 13.055 1 69.31 59 ARG B C 1
ATOM 1271 O O . ARG B 1 59 ? -0.954 14.914 13.922 1 69.31 59 ARG B O 1
ATOM 1278 N N . SER B 1 60 ? 1.131 14.602 13.188 1 63.03 60 SER B N 1
ATOM 1279 C CA . SER B 1 60 ? 1.623 15.438 14.281 1 63.03 60 SER B CA 1
ATOM 1280 C C . SER B 1 60 ? 1.549 16.922 13.922 1 63.03 60 SER B C 1
ATOM 1282 O O . SER B 1 60 ? 2.082 17.344 12.891 1 63.03 60 SER B O 1
ATOM 1284 N N . PRO B 1 61 ? 0.513 17.625 14.539 1 55.44 61 PRO B N 1
ATOM 1285 C CA . PRO B 1 61 ? 0.291 19.031 14.195 1 55.44 61 PRO B CA 1
ATOM 1286 C C . PRO B 1 61 ? 1.592 19.828 14.078 1 55.44 61 PRO B C 1
ATOM 1288 O O . PRO B 1 61 ? 1.747 20.641 13.164 1 55.44 61 PRO B O 1
ATOM 1291 N N . ALA B 1 62 ? 2.355 19.656 15.078 1 55.03 62 ALA B N 1
ATOM 1292 C CA . ALA B 1 62 ? 3.58 20.453 15.109 1 55.03 62 ALA B CA 1
ATOM 1293 C C . ALA B 1 62 ? 4.477 20.125 13.922 1 55.03 62 ALA B C 1
ATOM 1295 O O . ALA B 1 62 ? 5.027 21.031 13.289 1 55.03 62 ALA B O 1
ATOM 1296 N N . ASN B 1 63 ? 4.438 18.906 13.578 1 55.56 63 ASN B N 1
ATOM 1297 C CA . ASN B 1 63 ? 5.348 18.484 12.516 1 55.56 63 ASN B CA 1
ATOM 1298 C C . ASN B 1 63 ? 4.766 18.75 11.133 1 55.56 63 ASN B C 1
ATOM 1300 O O . ASN B 1 63 ? 5.496 19.078 10.203 1 55.56 63 ASN B O 1
ATOM 1304 N N . ALA B 1 64 ? 3.537 18.625 11.133 1 55.97 64 ALA B N 1
ATOM 1305 C CA . ALA B 1 64 ? 2.875 18.906 9.859 1 55.97 64 ALA B CA 1
ATOM 1306 C C . ALA B 1 64 ? 3.082 20.359 9.453 1 55.97 64 ALA B C 1
ATOM 1308 O O . ALA B 1 64 ? 3.373 20.641 8.289 1 55.97 64 ALA B O 1
ATOM 1309 N N . HIS B 1 65 ? 2.877 21.156 10.406 1 55.25 65 HIS B N 1
ATOM 1310 C CA . HIS B 1 65 ? 3.061 22.578 10.156 1 55.25 65 HIS B CA 1
ATOM 1311 C C . HIS B 1 65 ? 4.477 22.875 9.672 1 55.25 65 HIS B C 1
ATOM 1313 O O . HIS B 1 65 ? 4.664 23.609 8.703 1 55.25 65 HIS B O 1
ATOM 1319 N N . ARG B 1 66 ? 5.352 22.281 10.398 1 53.78 66 ARG B N 1
ATOM 1320 C CA . ARG B 1 66 ? 6.746 22.547 10.047 1 53.78 66 ARG B CA 1
ATOM 1321 C C . ARG B 1 66 ? 7.066 22.031 8.648 1 53.78 66 ARG B C 1
ATOM 1323 O O . ARG B 1 66 ? 7.785 22.688 7.887 1 53.78 66 ARG B O 1
ATOM 1330 N N . LEU B 1 67 ? 6.559 20.953 8.289 1 51.34 67 LEU B N 1
ATOM 1331 C CA . LEU B 1 67 ? 6.785 20.359 6.98 1 51.34 67 LEU B CA 1
ATOM 1332 C C . LEU B 1 67 ? 6.121 21.172 5.879 1 51.34 67 LEU B C 1
ATOM 1334 O O . LEU B 1 67 ? 6.711 21.406 4.824 1 51.34 67 LEU B O 1
ATOM 1338 N N . LEU B 1 68 ? 4.926 21.484 6.172 1 51.56 68 LEU B N 1
ATOM 1339 C CA . LEU B 1 68 ? 4.207 22.312 5.207 1 51.56 68 LEU B CA 1
ATOM 1340 C C . LEU B 1 68 ? 4.934 23.625 4.984 1 51.56 68 LEU B C 1
ATOM 1342 O O . LEU B 1 68 ? 5.008 24.109 3.854 1 51.56 68 LEU B O 1
ATOM 1346 N N . ASP B 1 69 ? 5.27 24.156 6.109 1 51.41 69 ASP B N 1
ATOM 1347 C CA . ASP B 1 69 ? 6.039 25.391 6.008 1 51.41 69 ASP B CA 1
ATOM 1348 C C . ASP B 1 69 ? 7.293 25.188 5.16 1 51.41 69 ASP B C 1
ATOM 1350 O O . ASP B 1 69 ? 7.637 26.047 4.336 1 51.41 69 ASP B O 1
ATOM 1354 N N . ALA B 1 70 ? 7.98 24.047 5.32 1 50.44 70 ALA B N 1
ATOM 1355 C CA . ALA B 1 70 ? 9.203 23.75 4.586 1 50.44 70 ALA B CA 1
ATOM 1356 C C . ALA B 1 70 ? 8.914 23.516 3.104 1 50.44 70 ALA B C 1
ATOM 1358 O O . ALA B 1 70 ? 9.672 23.984 2.24 1 50.44 70 ALA B O 1
ATOM 1359 N N . ILE B 1 71 ? 7.906 22.891 2.869 1 45.78 71 ILE B N 1
ATOM 1360 C CA . ILE B 1 71 ? 7.516 22.625 1.49 1 45.78 71 ILE B CA 1
ATOM 1361 C C . ILE B 1 71 ? 7.121 23.922 0.802 1 45.78 71 ILE B C 1
ATOM 1363 O O . ILE B 1 71 ? 7.508 24.172 -0.343 1 45.78 71 ILE B O 1
ATOM 1367 N N . GLU B 1 72 ? 6.238 24.641 1.389 1 46.88 72 GLU B N 1
ATOM 1368 C CA . GLU B 1 72 ? 5.828 25.938 0.848 1 46.88 72 GLU B CA 1
ATOM 1369 C C . GLU B 1 72 ? 7.035 26.828 0.607 1 46.88 72 GLU B C 1
ATOM 1371 O O . GLU B 1 72 ? 7.102 27.531 -0.408 1 46.88 72 GLU B O 1
ATOM 1376 N N . GLU B 1 73 ? 7.914 26.953 1.57 1 49.91 73 GLU B N 1
ATOM 1377 C CA . GLU B 1 73 ? 9.133 27.734 1.409 1 49.91 73 GLU B CA 1
ATOM 1378 C C . GLU B 1 73 ? 9.977 27.219 0.253 1 49.91 73 GLU B C 1
ATOM 1380 O O . GLU B 1 73 ? 10.578 28 -0.489 1 49.91 73 GLU B O 1
ATOM 1385 N N . SER B 1 74 ? 10.094 25.922 0.203 1 45.38 74 SER B N 1
ATOM 1386 C CA . SER B 1 74 ? 10.875 25.328 -0.873 1 45.38 74 SER B CA 1
ATOM 1387 C C . SER B 1 74 ? 10.242 25.594 -2.234 1 45.38 74 SER B C 1
ATOM 1389 O O . SER B 1 74 ? 10.953 25.797 -3.223 1 45.38 74 SER B O 1
ATOM 1391 N N . LYS B 1 75 ? 9.055 25.5 -2.242 1 40.72 75 LYS B N 1
ATOM 1392 C CA . LYS B 1 75 ? 8.352 25.828 -3.479 1 40.72 75 LYS B CA 1
ATOM 1393 C C . LYS B 1 75 ? 8.5 27.297 -3.824 1 40.72 75 LYS B C 1
ATOM 1395 O O . LYS B 1 75 ? 8.531 27.672 -5 1 40.72 75 LYS B O 1
ATOM 1400 N N . SER B 1 76 ? 8.195 28.094 -2.875 1 45 76 SER B N 1
ATOM 1401 C CA . SER B 1 76 ? 8.367 29.516 -3.135 1 45 76 SER B CA 1
ATOM 1402 C C . SER B 1 76 ? 9.805 29.828 -3.553 1 45 76 SER B C 1
ATOM 1404 O O . SER B 1 76 ? 10.062 30.859 -4.172 1 45 76 SER B O 1
ATOM 1406 N N . GLY B 1 77 ? 10.852 29.125 -3.002 1 42.84 77 GLY B N 1
ATOM 1407 C CA . GLY B 1 77 ? 12.18 29.25 -3.582 1 42.84 77 GLY B CA 1
ATOM 1408 C C . GLY B 1 77 ? 12.336 28.469 -4.871 1 42.84 77 GLY B C 1
ATOM 1409 O O . GLY B 1 77 ? 11.516 27.609 -5.191 1 42.84 77 GLY B O 1
ATOM 1410 N N . LYS B 1 78 ? 13.414 28.656 -5.82 1 38.78 78 LYS B N 1
ATOM 1411 C CA . LYS B 1 78 ? 13.711 27.906 -7.047 1 38.78 78 LYS B CA 1
ATOM 1412 C C . LYS B 1 78 ? 13.695 26.406 -6.797 1 38.78 78 LYS B C 1
ATOM 1414 O O . LYS B 1 78 ? 14.602 25.875 -6.148 1 38.78 78 LYS B O 1
ATOM 1419 N N . ILE B 1 79 ? 12.641 25.75 -6.512 1 39 79 ILE B N 1
ATOM 1420 C CA . ILE B 1 79 ? 12.32 24.422 -6.012 1 39 79 ILE B CA 1
ATOM 1421 C C . ILE B 1 79 ? 13.07 23.359 -6.832 1 39 79 ILE B C 1
ATOM 1423 O O . ILE B 1 79 ? 12.781 23.172 -8.016 1 39 79 ILE B O 1
ATOM 1427 N N . GLN B 1 80 ? 14.391 23.328 -6.793 1 35.59 80 GLN B N 1
ATOM 1428 C CA . GLN B 1 80 ? 14.969 22.094 -7.316 1 35.59 80 GLN B CA 1
ATOM 1429 C C . GLN B 1 80 ? 14.352 20.875 -6.652 1 35.59 80 GLN B C 1
ATOM 1431 O O . GLN B 1 80 ? 14 20.906 -5.473 1 35.59 80 GLN B O 1
ATOM 1436 N N . PRO B 1 81 ? 13.789 19.875 -7.34 1 32.72 81 PRO B N 1
ATOM 1437 C CA . PRO B 1 81 ? 13.195 18.641 -6.844 1 32.72 81 PRO B CA 1
ATOM 1438 C C . PRO B 1 81 ? 13.977 18.031 -5.68 1 32.72 81 PRO B C 1
ATOM 1440 O O . PRO B 1 81 ? 15.133 17.641 -5.844 1 32.72 81 PRO B O 1
ATOM 1443 N N . GLN B 1 82 ? 14.227 18.641 -4.492 1 35.34 82 GLN B N 1
ATOM 1444 C CA . GLN B 1 82 ? 14.984 18.047 -3.4 1 35.34 82 GLN B CA 1
ATOM 1445 C C . GLN B 1 82 ? 14.312 16.766 -2.9 1 35.34 82 GLN B C 1
ATOM 1447 O O . GLN B 1 82 ? 13.086 16.719 -2.771 1 35.34 82 GLN B O 1
ATOM 1452 N N . THR B 1 83 ? 14.82 15.641 -3.213 1 35.03 83 THR B N 1
ATOM 1453 C CA . THR B 1 83 ? 14.344 14.312 -2.836 1 35.03 83 THR B CA 1
ATOM 1454 C C . THR B 1 83 ? 14.125 14.227 -1.328 1 35.03 83 THR B C 1
ATOM 1456 O O . THR B 1 83 ? 14.727 14.984 -0.564 1 35.03 83 THR B O 1
ATOM 1459 N N . ILE B 1 84 ? 13.141 13.547 -0.798 1 33.94 84 ILE B N 1
ATOM 1460 C CA . ILE B 1 84 ? 12.828 13.242 0.594 1 33.94 84 ILE B CA 1
ATOM 1461 C C . ILE B 1 84 ? 14.117 12.945 1.357 1 33.94 84 ILE B C 1
ATOM 1463 O O . ILE B 1 84 ? 14.242 13.289 2.537 1 33.94 84 ILE B O 1
ATOM 1467 N N . ALA B 1 85 ? 15.102 12.414 0.79 1 39.84 85 ALA B N 1
ATOM 1468 C CA . ALA B 1 85 ? 16.391 12.062 1.372 1 39.84 85 ALA B CA 1
ATOM 1469 C C . ALA B 1 85 ? 17.141 13.312 1.845 1 39.84 85 ALA B C 1
ATOM 1471 O O . ALA B 1 85 ? 17.719 13.32 2.93 1 39.84 85 ALA B O 1
ATOM 1472 N N . GLU B 1 86 ? 17.078 14.312 1.046 1 43.22 86 GLU B N 1
ATOM 1473 C CA . GLU B 1 86 ? 17.797 15.547 1.338 1 43.22 86 GLU B CA 1
ATOM 1474 C C . GLU B 1 86 ? 17.172 16.297 2.512 1 43.22 86 GLU B C 1
ATOM 1476 O O . GLU B 1 86 ? 17.875 16.859 3.344 1 43.22 86 GLU B O 1
ATOM 1481 N N . LEU B 1 87 ? 15.844 16.188 2.686 1 40.62 87 LEU B N 1
ATOM 1482 C CA . LEU B 1 87 ? 15.148 16.828 3.797 1 40.62 87 LEU B CA 1
ATOM 1483 C C . LEU B 1 87 ? 15.453 16.125 5.113 1 40.62 87 LEU B C 1
ATOM 1485 O O . LEU B 1 87 ? 15.617 16.781 6.148 1 40.62 87 LEU B O 1
ATOM 1489 N N . GLN B 1 88 ? 15.539 14.836 5.211 1 40.09 88 GLN B N 1
ATOM 1490 C CA . GLN B 1 88 ? 15.953 14.078 6.387 1 40.09 88 GLN B CA 1
ATOM 1491 C C . GLN B 1 88 ? 17.344 14.516 6.852 1 40.09 88 GLN B C 1
ATOM 1493 O O . GLN B 1 88 ? 17.594 14.648 8.055 1 40.09 88 GLN B O 1
ATOM 1498 N N . GLN B 1 89 ? 18.297 14.609 6.008 1 45.16 89 GLN B N 1
ATOM 1499 C CA . GLN B 1 89 ? 19.625 15.07 6.375 1 45.16 89 GLN B CA 1
ATOM 1500 C C . GLN B 1 89 ? 19.578 16.469 6.988 1 45.16 89 GLN B C 1
ATOM 1502 O O . GLN B 1 89 ? 20.281 16.75 7.957 1 45.16 89 GLN B O 1
ATOM 1507 N N . GLU B 1 90 ? 18.766 17.266 6.457 1 40 90 GLU B N 1
ATOM 1508 C CA . GLU B 1 90 ? 18.703 18.656 6.898 1 40 90 GLU B CA 1
ATOM 1509 C C . GLU B 1 90 ? 17.984 18.781 8.242 1 40 90 GLU B C 1
ATOM 1511 O O . GLU B 1 90 ? 18.359 19.609 9.078 1 40 90 GLU B O 1
ATOM 1516 N N . LEU B 1 91 ? 16.938 18.016 8.477 1 41.22 91 LEU B N 1
ATOM 1517 C CA . LEU B 1 91 ? 16.203 18.188 9.727 1 41.22 91 LEU B CA 1
ATOM 1518 C C . LEU B 1 91 ? 16.953 17.547 10.891 1 41.22 91 LEU B C 1
ATOM 1520 O O . LEU B 1 91 ? 16.609 17.781 12.055 1 41.22 91 LEU B O 1
ATOM 1524 N N . GLY B 1 92 ? 18.141 17.266 10.977 1 42.75 92 GLY B N 1
ATOM 1525 C CA . GLY B 1 92 ? 19.016 16.828 12.055 1 42.75 92 GLY B CA 1
ATOM 1526 C C . GLY B 1 92 ? 18.391 15.75 12.93 1 42.75 92 GLY B C 1
ATOM 1527 O O . GLY B 1 92 ? 18.672 15.68 14.133 1 42.75 92 GLY B O 1
ATOM 1528 N N . ILE B 1 93 ? 17.375 15.086 12.586 1 36.72 93 ILE B N 1
ATOM 1529 C CA . ILE B 1 93 ? 16.891 14.062 13.516 1 36.72 93 ILE B CA 1
ATOM 1530 C C . ILE B 1 93 ? 18.016 13.062 13.797 1 36.72 93 ILE B C 1
ATOM 1532 O O . ILE B 1 93 ? 18.484 12.383 12.891 1 36.72 93 ILE B O 1
ATOM 1536 N N . GLU B 1 94 ? 18.859 13.438 14.68 1 35.25 94 GLU B N 1
ATOM 1537 C CA . GLU B 1 94 ? 19.953 12.68 15.289 1 35.25 94 GLU B CA 1
ATOM 1538 C C . GLU B 1 94 ? 19.453 11.344 15.836 1 35.25 94 GLU B C 1
ATOM 1540 O O . GLU B 1 94 ? 18.438 11.281 16.516 1 35.25 94 GLU B O 1
ATOM 1545 N N . GLN B 1 95 ? 19.422 10.242 15.117 1 36.34 95 GLN B N 1
ATOM 1546 C CA . GLN B 1 95 ? 19.438 8.938 15.781 1 36.34 95 GLN B CA 1
ATOM 1547 C C . GLN B 1 95 ? 20.406 8.93 16.953 1 36.34 95 GLN B C 1
ATOM 1549 O O . GLN B 1 95 ? 21.594 9.25 16.797 1 36.34 95 GLN B O 1
ATOM 1554 N N . GLU B 1 96 ? 19.969 9.281 18.281 1 33.91 96 GLU B N 1
ATOM 1555 C CA . GLU B 1 96 ? 20.781 8.93 19.422 1 33.91 96 GLU B CA 1
ATOM 1556 C C . GLU B 1 96 ? 21.328 7.504 19.312 1 33.91 96 GLU B C 1
ATOM 1558 O O . GLU B 1 96 ? 20.547 6.539 19.312 1 33.91 96 GLU B O 1
ATOM 1563 N N . GLU B 1 97 ? 22.094 7.203 18.391 1 37.22 97 GLU B N 1
ATOM 1564 C CA . GLU B 1 97 ? 22.938 6.02 18.484 1 37.22 97 GLU B CA 1
ATOM 1565 C C . GLU B 1 97 ? 23.469 5.828 19.906 1 37.22 97 GLU B C 1
ATOM 1567 O O . GLU B 1 97 ? 24.125 6.719 20.453 1 37.22 97 GLU B O 1
ATOM 1572 N N . GLU B 1 98 ? 22.656 5.121 20.812 1 37 98 GLU B N 1
ATOM 1573 C CA . GLU B 1 98 ? 23.312 4.543 21.984 1 37 98 GLU B CA 1
ATOM 1574 C C . GLU B 1 98 ? 24.656 3.904 21.609 1 37 98 GLU B C 1
ATOM 1576 O O . GLU B 1 98 ? 24.688 2.98 20.797 1 37 98 GLU B O 1
ATOM 1581 N N . LYS B 1 99 ? 25.766 4.516 21.547 1 36.47 99 LYS B N 1
ATOM 1582 C CA . LYS B 1 99 ? 27.141 4.066 21.719 1 36.47 99 LYS B CA 1
ATOM 1583 C C . LYS B 1 99 ? 27.281 3.211 22.969 1 36.47 99 LYS B C 1
ATOM 1585 O O . LYS B 1 99 ? 27.312 3.736 24.078 1 36.47 99 LYS B O 1
ATOM 1590 N N . GLU B 1 100 ? 26.516 2.086 23.172 1 34.59 100 GLU B N 1
ATOM 1591 C CA . GLU B 1 100 ? 27.172 1.109 24.031 1 34.59 100 GLU B CA 1
ATOM 1592 C C . GLU B 1 100 ? 28.484 0.627 23.422 1 34.59 100 GLU B C 1
ATOM 1594 O O . GLU B 1 100 ? 28.484 0.02 22.344 1 34.59 100 GLU B O 1
ATOM 1599 N N . SER B 1 101 ? 29.516 1.522 23.453 1 31.03 101 SER B N 1
ATOM 1600 C CA . SER B 1 101 ? 30.828 0.992 23.797 1 31.03 101 SER B CA 1
ATOM 1601 C C . SER B 1 101 ? 30.781 0.209 25.109 1 31.03 101 SER B C 1
ATOM 1603 O O . SER B 1 101 ? 30.047 0.57 26.031 1 31.03 101 SER B O 1
#

Organism: NCBI:txid741277

Radius of gyration: 20.32 Å; Cα contacts (8 Å, |Δi|>4): 223; chains: 2;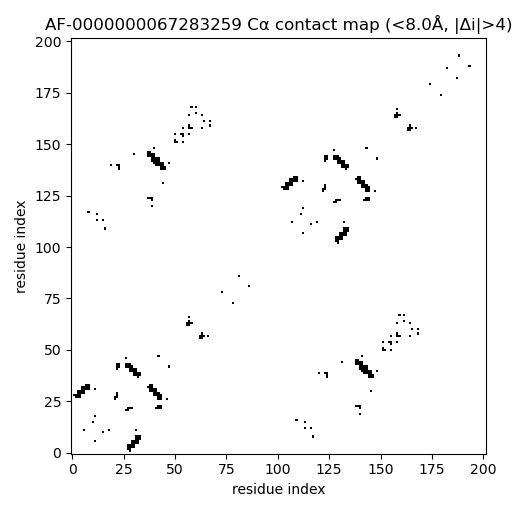 bounding box: 69×57×40 Å

pLDDT: mean 71.05, std 26.43, range [28.02, 98.62]

Solvent-accessible surface area (backbone atoms only — not comparable to full-atom values): 11582 Å² total; per-residue (Å²): 129,88,64,68,43,81,41,40,58,66,58,44,60,74,41,36,71,62,48,56,48,46,15,52,76,67,62,36,29,34,36,32,53,42,87,95,50,79,36,38,26,41,34,24,37,69,57,51,50,51,50,53,49,48,42,55,44,42,67,38,63,73,46,23,51,53,45,45,51,51,49,52,52,45,53,74,39,92,56,65,90,68,60,80,72,62,53,61,76,62,48,65,73,72,73,84,74,85,98,97,136,130,87,66,69,44,80,41,40,58,67,57,44,60,76,40,35,71,61,48,56,47,46,16,52,75,64,61,37,30,35,34,32,54,44,86,96,50,79,36,38,25,40,35,23,36,68,58,52,50,51,52,52,51,48,40,55,45,43,67,36,59,72,46,23,49,54,48,48,51,50,49,52,50,39,58,76,40,93,55,65,89,71,54,74,67,57,52,55,67,68,66,58,76,68,76,80,68,80,75,79,120

InterPro domains:
  IPR006442 Type II toxin-antitoxin system, antitoxin Phd/YefM [PF02604] (5-76)
  IPR036165 YefM-like superfamily [SSF143120] (5-81)
  IPR051405 phD/YefM antitoxin [PTHR33713] (5-93)